Protein AF-A0A4P9XJY3-F1 (afdb_monomer)

Mean predicted aligned error: 12.23 Å

Structure (mmCIF, N/CA/C/O backbone):
data_AF-A0A4P9XJY3-F1
#
_entry.id   AF-A0A4P9XJY3-F1
#
loop_
_atom_site.group_PDB
_atom_site.id
_atom_site.type_symbol
_atom_site.label_atom_id
_atom_site.label_alt_id
_atom_site.label_comp_id
_atom_site.label_asym_id
_atom_site.label_entity_id
_atom_site.label_seq_id
_atom_site.pdbx_PDB_ins_code
_atom_site.Cartn_x
_atom_site.Cartn_y
_atom_site.Cartn_z
_atom_site.occupancy
_atom_site.B_iso_or_equiv
_atom_site.auth_seq_id
_atom_site.auth_comp_id
_atom_site.auth_asym_id
_atom_site.auth_atom_id
_atom_site.pdbx_PDB_model_num
ATOM 1 N N . MET A 1 1 ? 46.704 44.433 1.356 1.00 42.59 1 MET A N 1
ATOM 2 C CA . MET A 1 1 ? 45.509 45.140 0.854 1.00 42.59 1 MET A CA 1
ATOM 3 C C . MET A 1 1 ? 44.335 44.702 1.727 1.00 42.59 1 MET A C 1
ATOM 5 O O . MET A 1 1 ? 43.885 43.575 1.597 1.00 42.59 1 MET A O 1
ATOM 9 N N . LYS A 1 2 ? 43.981 45.500 2.745 1.00 33.16 2 LYS A N 1
ATOM 10 C CA . LYS A 1 2 ? 42.910 45.192 3.710 1.00 33.16 2 LYS A CA 1
ATOM 11 C C . LYS A 1 2 ? 41.577 45.646 3.102 1.00 33.16 2 LYS A C 1
ATOM 13 O O . LYS A 1 2 ? 41.447 46.829 2.807 1.00 33.16 2 LYS A O 1
ATOM 18 N N . LEU A 1 3 ? 40.628 44.732 2.897 1.00 36.12 3 LEU A N 1
ATOM 19 C CA . LEU A 1 3 ? 39.239 45.081 2.584 1.00 36.12 3 LEU A CA 1
ATOM 20 C C . LEU A 1 3 ? 38.528 45.461 3.888 1.00 36.12 3 LEU A C 1
ATOM 22 O O . LEU A 1 3 ? 38.456 44.653 4.811 1.00 36.12 3 LEU A O 1
ATOM 26 N N . ALA A 1 4 ? 38.039 46.697 3.959 1.00 38.75 4 ALA A N 1
ATOM 27 C CA . ALA A 1 4 ? 37.132 47.145 5.004 1.00 38.75 4 ALA A CA 1
ATOM 28 C C . ALA A 1 4 ? 35.740 46.555 4.734 1.00 38.75 4 ALA A C 1
ATOM 30 O O . ALA A 1 4 ? 35.175 46.764 3.660 1.00 38.75 4 ALA A O 1
ATOM 31 N N . ILE A 1 5 ? 35.210 45.799 5.693 1.00 46.91 5 ILE A N 1
ATOM 32 C CA . ILE A 1 5 ? 33.810 45.373 5.708 1.00 46.91 5 ILE A CA 1
ATOM 33 C C . ILE A 1 5 ? 33.028 46.523 6.349 1.00 46.91 5 ILE A C 1
ATOM 35 O O . ILE A 1 5 ? 33.321 46.917 7.474 1.00 46.91 5 ILE A O 1
ATOM 39 N N . ASN A 1 6 ? 32.089 47.102 5.601 1.00 45.94 6 ASN A N 1
ATOM 40 C CA . ASN A 1 6 ? 31.135 48.077 6.122 1.00 45.94 6 ASN A CA 1
ATOM 41 C C . ASN A 1 6 ? 30.119 47.347 7.011 1.00 45.94 6 ASN A C 1
ATOM 43 O O . ASN A 1 6 ? 29.313 46.567 6.504 1.00 45.94 6 ASN A O 1
ATOM 47 N N . ASP A 1 7 ? 30.130 47.638 8.310 1.00 50.12 7 ASP A N 1
ATOM 48 C CA . ASP A 1 7 ? 29.073 47.251 9.244 1.00 50.12 7 ASP A CA 1
ATOM 49 C C . ASP A 1 7 ? 27.834 48.132 9.013 1.00 50.12 7 ASP A C 1
ATOM 51 O O . ASP A 1 7 ? 27.688 49.208 9.595 1.00 50.12 7 ASP A O 1
ATOM 55 N N . ALA A 1 8 ? 26.930 47.691 8.137 1.00 51.62 8 ALA A N 1
ATOM 56 C CA . ALA A 1 8 ? 25.566 48.214 8.095 1.00 51.62 8 ALA A CA 1
ATOM 57 C C . ALA A 1 8 ? 24.681 47.384 9.048 1.00 51.62 8 ALA A C 1
ATOM 59 O O . ALA A 1 8 ? 24.706 46.152 8.967 1.00 51.62 8 ALA A O 1
ATOM 60 N N . PRO A 1 9 ? 23.892 48.008 9.945 1.00 55.25 9 PRO A N 1
ATOM 61 C CA . PRO A 1 9 ? 22.992 47.273 10.828 1.00 55.25 9 PRO A CA 1
ATOM 62 C C . PRO A 1 9 ? 21.898 46.543 10.023 1.00 55.25 9 PRO A C 1
ATOM 64 O O . PRO A 1 9 ? 21.482 47.030 8.967 1.00 55.25 9 PRO A O 1
ATOM 67 N N . PRO A 1 10 ? 21.410 45.383 10.504 1.00 49.97 10 PRO A N 1
ATOM 68 C CA . PRO A 1 10 ? 20.377 44.616 9.816 1.00 49.97 10 PRO A CA 1
ATOM 69 C C . PRO A 1 10 ? 19.071 45.422 9.686 1.00 49.97 10 PRO A C 1
ATOM 71 O O . PRO A 1 10 ? 18.752 46.221 10.572 1.00 49.97 10 PRO A O 1
ATOM 74 N N . PRO A 1 11 ? 18.289 45.215 8.607 1.00 53.47 11 PRO A N 1
ATOM 75 C CA . PRO A 1 11 ? 17.013 45.895 8.430 1.00 53.47 11 PRO A CA 1
ATOM 76 C C . PRO A 1 11 ? 16.055 45.545 9.572 1.00 53.47 11 PRO A C 1
ATOM 78 O O . PRO A 1 11 ? 15.951 44.389 9.990 1.00 53.47 11 PRO A O 1
ATOM 81 N N . THR A 1 12 ? 15.339 46.553 10.068 1.00 59.97 12 THR A N 1
ATOM 82 C CA . THR A 1 12 ? 14.309 46.379 11.092 1.00 59.97 12 THR A CA 1
ATOM 83 C C . THR A 1 12 ? 13.198 45.448 10.584 1.00 59.97 12 THR A C 1
ATOM 85 O O . THR A 1 12 ? 12.808 45.530 9.413 1.00 59.97 12 THR A O 1
ATOM 88 N N . PRO A 1 13 ? 12.675 44.539 11.428 1.00 52.19 13 PRO A N 1
ATOM 89 C CA . PRO A 1 13 ? 11.583 43.658 11.034 1.00 52.19 13 PRO A CA 1
ATOM 90 C C . PRO A 1 13 ? 10.357 44.490 10.642 1.00 52.19 13 PRO A C 1
ATOM 92 O O . PRO A 1 13 ? 9.961 45.408 11.362 1.00 52.19 13 PRO A O 1
ATOM 95 N N . LYS A 1 14 ? 9.753 44.170 9.490 1.00 52.91 14 LYS A N 1
ATOM 96 C CA . LYS A 1 14 ? 8.471 44.762 9.085 1.00 52.91 14 LYS A CA 1
ATOM 97 C C . LYS A 1 14 ? 7.421 44.469 10.168 1.00 52.91 14 LYS A C 1
ATOM 99 O O . LYS A 1 14 ? 7.398 43.341 10.668 1.00 52.91 14 LYS A O 1
ATOM 104 N N . PRO A 1 15 ? 6.555 45.436 10.521 1.00 50.81 15 PRO A N 1
ATOM 105 C CA . PRO A 1 15 ? 5.474 45.187 11.466 1.00 50.81 15 PRO A CA 1
ATOM 106 C C . PRO A 1 15 ? 4.597 44.041 10.951 1.00 50.81 15 PRO A C 1
ATOM 108 O O . PRO A 1 15 ? 4.320 43.947 9.752 1.00 50.81 15 PRO A O 1
ATOM 111 N N . ALA A 1 16 ? 4.202 43.148 11.860 1.00 58.50 16 ALA A N 1
ATOM 112 C CA . ALA A 1 16 ? 3.246 42.093 11.558 1.00 58.50 16 ALA A CA 1
ATOM 113 C C . ALA A 1 16 ? 1.950 42.720 11.003 1.00 58.50 16 ALA A C 1
ATOM 115 O O . ALA A 1 16 ? 1.574 43.803 11.456 1.00 58.50 16 ALA A O 1
ATOM 116 N N . PRO A 1 17 ? 1.275 42.085 10.026 1.00 56.69 17 PRO A N 1
ATOM 117 C CA . PRO A 1 17 ? 0.021 42.607 9.492 1.00 56.69 17 PRO A CA 1
ATOM 118 C C . PRO A 1 17 ? -0.993 42.807 10.625 1.00 56.69 17 PRO A C 1
ATOM 120 O O . PRO A 1 17 ? -1.114 41.949 11.502 1.00 56.69 17 PRO A O 1
ATOM 123 N N . ASP A 1 18 ? -1.692 43.946 10.599 1.00 58.28 18 ASP A N 1
ATOM 124 C CA . ASP A 1 18 ? -2.600 44.389 11.657 1.00 58.28 18 ASP A CA 1
ATOM 125 C C . ASP A 1 18 ? -3.558 43.271 12.090 1.00 58.28 18 ASP A C 1
ATOM 127 O O . ASP A 1 18 ? -4.393 42.778 11.323 1.00 58.28 18 ASP A O 1
ATOM 131 N N . SER A 1 19 ? -3.460 42.894 13.366 1.00 56.88 19 SER A N 1
ATOM 132 C CA . SER A 1 19 ? -4.343 41.917 14.019 1.00 56.88 19 SER A CA 1
ATOM 133 C C . SER A 1 19 ? -5.828 42.301 13.928 1.00 56.88 19 SER A C 1
ATOM 135 O O . SER A 1 19 ? -6.697 41.432 14.012 1.00 56.88 19 SER A O 1
ATOM 137 N N . ALA A 1 20 ? -6.115 43.582 13.672 1.00 57.59 20 ALA A N 1
ATOM 138 C CA . ALA A 1 20 ? -7.449 44.134 13.477 1.00 57.59 20 ALA A CA 1
ATOM 139 C C . ALA A 1 20 ? -8.195 43.559 12.256 1.00 57.59 20 ALA A C 1
ATOM 141 O O . ALA A 1 20 ? -9.423 43.554 12.253 1.00 57.59 20 ALA A O 1
ATOM 142 N N . PHE A 1 21 ? -7.489 43.039 11.242 1.00 54.69 21 PHE A N 1
ATOM 143 C CA . PHE A 1 21 ? -8.121 42.472 10.040 1.00 54.69 21 PHE A CA 1
ATOM 144 C C . PHE A 1 21 ? -8.441 40.973 10.173 1.00 54.69 21 PHE A C 1
ATOM 146 O O . PHE A 1 21 ? -9.429 40.485 9.626 1.00 54.69 21 PHE A O 1
ATOM 153 N N . TRP A 1 22 ? -7.624 40.232 10.927 1.00 44.19 22 TRP A N 1
ATOM 154 C CA . TRP A 1 22 ? -7.733 38.774 11.054 1.00 44.19 22 TRP A CA 1
ATOM 155 C C . TRP A 1 22 ? -8.734 38.334 12.121 1.00 44.19 22 TRP A C 1
ATOM 157 O O . TRP A 1 22 ? -9.447 37.348 11.929 1.00 44.19 22 TRP A O 1
ATOM 167 N N . LEU A 1 23 ? -8.825 39.079 13.226 1.00 53.69 23 LEU A N 1
ATOM 168 C CA . LEU A 1 23 ? -9.744 38.780 14.324 1.00 53.69 23 LEU A CA 1
ATOM 169 C C . LEU A 1 23 ? -11.222 38.706 13.885 1.00 53.69 23 LEU A C 1
ATOM 171 O O . LEU A 1 23 ? -11.869 37.705 14.199 1.00 53.69 23 LEU A O 1
ATOM 175 N N . PRO A 1 24 ? -11.772 39.677 13.123 1.00 62.69 24 PRO A N 1
ATOM 176 C CA . PRO A 1 24 ? -13.160 39.594 12.675 1.00 62.69 24 PRO A CA 1
ATOM 177 C C . PRO A 1 24 ? -13.398 38.423 11.711 1.00 62.69 24 PRO A C 1
ATOM 179 O O . PRO A 1 24 ? -14.442 37.785 11.792 1.00 62.69 24 PRO A O 1
ATOM 182 N N . MET A 1 25 ? -12.432 38.064 10.857 1.00 53.78 25 MET A N 1
ATOM 183 C CA . MET A 1 25 ? -12.583 36.935 9.928 1.00 53.78 25 MET A CA 1
ATOM 184 C C . MET A 1 25 ? -12.614 35.582 10.657 1.00 53.78 25 MET A C 1
ATOM 186 O O . MET A 1 25 ? -13.452 34.733 10.354 1.00 53.78 25 MET A O 1
ATOM 190 N N . VAL A 1 26 ? -11.749 35.391 11.660 1.00 57.84 26 VAL A N 1
ATOM 191 C CA . VAL A 1 26 ? -11.745 34.185 12.509 1.00 57.84 26 VAL A CA 1
ATOM 192 C C . VAL A 1 26 ? -13.031 34.084 13.328 1.00 57.84 26 VAL A C 1
ATOM 194 O O . VAL A 1 26 ? -13.595 32.996 13.444 1.00 57.84 26 VAL A O 1
ATOM 197 N N . LEU A 1 27 ? -13.533 35.204 13.856 1.00 62.75 27 LEU A N 1
ATOM 198 C CA . LEU A 1 27 ? -14.790 35.243 14.606 1.00 62.75 27 LEU A CA 1
ATOM 199 C C . LEU A 1 27 ? -16.001 34.939 13.717 1.00 62.75 27 LEU A C 1
ATOM 201 O O . LEU A 1 27 ? -16.871 34.184 14.136 1.00 62.75 27 LEU A O 1
ATOM 205 N N . VAL A 1 28 ? -16.038 35.449 12.481 1.00 65.88 28 VAL A N 1
ATOM 206 C CA . VAL A 1 28 ? -17.104 35.143 11.511 1.00 65.88 28 VAL A CA 1
ATOM 207 C C . VAL A 1 28 ? -17.076 33.669 11.106 1.00 65.88 28 VAL A C 1
ATOM 209 O O . VAL A 1 28 ? -18.118 33.020 11.126 1.00 65.88 28 VAL A O 1
ATOM 212 N N . LEU A 1 29 ? -15.903 33.104 10.803 1.00 57.28 29 LEU A N 1
ATOM 213 C CA . LEU A 1 29 ? -15.773 31.675 10.483 1.00 57.28 29 LEU A CA 1
ATOM 214 C C . LEU A 1 29 ? -16.152 30.786 11.677 1.00 57.28 29 LEU A C 1
ATOM 216 O O . LEU A 1 29 ? -16.814 29.766 11.498 1.00 57.28 29 LEU A O 1
ATOM 220 N N . SER A 1 30 ? -15.800 31.201 12.897 1.00 66.56 30 SER A N 1
ATOM 221 C CA . SER A 1 30 ? -16.187 30.508 14.132 1.00 66.56 30 SER A CA 1
ATOM 222 C C . SER A 1 30 ? -17.691 30.603 14.400 1.00 66.56 30 SER A C 1
ATOM 224 O O . SER A 1 30 ? -18.301 29.611 14.787 1.00 66.56 30 SER A O 1
ATOM 226 N N . ALA A 1 31 ? -18.310 31.762 14.157 1.00 68.56 31 ALA A N 1
ATOM 227 C CA . ALA A 1 31 ? -19.749 31.968 14.311 1.00 68.56 31 ALA A CA 1
ATOM 228 C C . ALA A 1 31 ? -20.555 31.191 13.261 1.00 68.56 31 ALA A C 1
ATOM 230 O O . ALA A 1 31 ? -21.559 30.575 13.605 1.00 68.56 31 ALA A O 1
ATOM 231 N N . LEU A 1 32 ? -20.092 31.150 12.007 1.00 71.31 32 LEU A N 1
ATOM 232 C CA . LEU A 1 32 ? -20.670 30.307 10.957 1.00 71.31 32 LEU A CA 1
ATOM 233 C C . LEU A 1 32 ? -20.522 28.820 11.294 1.00 71.31 32 LEU A C 1
ATOM 235 O O . LEU A 1 32 ? -21.472 28.060 11.122 1.00 71.31 32 LEU A O 1
ATOM 239 N N . GLY A 1 33 ? -19.368 28.412 11.830 1.00 69.62 33 GLY A N 1
ATOM 240 C CA . GLY A 1 33 ? -19.147 27.056 12.330 1.00 69.62 33 GLY A CA 1
ATOM 241 C C . GLY A 1 33 ? -20.087 26.699 13.484 1.00 69.62 33 GLY A C 1
ATOM 242 O O . GLY A 1 33 ? -20.710 25.640 13.461 1.00 69.62 33 GLY A O 1
ATOM 243 N N . PHE A 1 34 ? -20.257 27.600 14.456 1.00 70.19 34 PHE A N 1
ATOM 244 C CA . PHE A 1 34 ? -21.158 27.404 15.591 1.00 70.19 34 PHE A CA 1
ATOM 245 C C . PHE A 1 34 ? -22.627 27.372 15.158 1.00 70.19 34 PHE A C 1
ATOM 247 O O . PHE A 1 34 ? -23.358 26.481 15.572 1.00 70.19 34 PHE A O 1
ATOM 254 N N . ALA A 1 35 ? -23.057 28.280 14.279 1.00 74.94 35 ALA A N 1
ATOM 255 C CA . ALA A 1 35 ? -24.412 28.285 13.732 1.00 74.94 35 ALA A CA 1
ATOM 256 C C . ALA A 1 35 ? -24.703 27.010 12.927 1.00 74.94 35 ALA A C 1
ATOM 258 O O . ALA A 1 35 ? -25.757 26.408 13.105 1.00 74.94 35 ALA A O 1
ATOM 259 N N . SER A 1 36 ? -23.749 26.550 12.111 1.00 71.69 36 SER A N 1
ATOM 260 C CA . SER A 1 36 ? -23.862 25.285 11.370 1.00 71.69 36 SER A CA 1
ATOM 261 C C . SER A 1 36 ? -23.948 24.083 12.313 1.00 71.69 36 SER A C 1
ATOM 263 O O . SER A 1 36 ? -24.740 23.175 12.082 1.00 71.69 36 SER A O 1
ATOM 265 N N . TYR A 1 37 ? -23.178 24.095 13.406 1.00 67.38 37 TYR A N 1
ATOM 266 C CA . TYR A 1 37 ? -23.215 23.059 14.437 1.00 67.38 37 TYR A CA 1
ATOM 267 C C . TYR A 1 37 ? -24.548 23.034 15.195 1.00 67.38 37 TYR A C 1
ATOM 269 O O . TYR A 1 37 ? -25.104 21.963 15.410 1.00 67.38 37 TYR A O 1
ATOM 277 N N . GLN A 1 38 ? -25.095 24.198 15.558 1.00 79.00 38 GLN A N 1
ATOM 278 C CA . GLN A 1 38 ? -26.416 24.298 16.187 1.00 79.00 38 GLN A CA 1
ATOM 279 C C . GLN A 1 38 ? -27.525 23.835 15.236 1.00 79.00 38 GLN A C 1
ATOM 281 O O . GLN A 1 38 ? -28.427 23.117 15.657 1.00 79.00 38 GLN A O 1
ATOM 286 N N . LEU A 1 39 ? -27.433 24.183 13.946 1.00 74.50 39 LEU A N 1
ATOM 287 C CA . LEU A 1 39 ? -28.367 23.697 12.931 1.00 74.50 39 LEU A CA 1
ATOM 288 C C . LEU A 1 39 ? -28.299 22.172 12.807 1.00 74.50 39 LEU A C 1
ATOM 290 O O . LEU A 1 39 ? -29.336 21.526 12.780 1.00 74.50 39 LEU A O 1
ATOM 294 N N . PHE A 1 40 ? -27.090 21.603 12.780 1.00 71.19 40 PHE A N 1
ATOM 295 C CA . PHE A 1 40 ? -26.859 20.159 12.733 1.00 71.19 40 PHE A CA 1
ATOM 296 C C . PHE A 1 40 ? -27.417 19.434 13.963 1.00 71.19 40 PHE A C 1
ATOM 298 O O . PHE A 1 40 ? -28.088 18.421 13.815 1.00 71.19 40 PHE A O 1
ATOM 305 N N . GLN A 1 41 ? -27.214 19.987 15.162 1.00 71.31 41 GLN A N 1
ATOM 306 C CA . GLN A 1 41 ? -27.783 19.459 16.409 1.00 71.31 41 GLN A CA 1
ATOM 307 C C . GLN A 1 41 ? -29.319 19.542 16.452 1.00 71.31 41 GLN A C 1
ATOM 309 O O . GLN A 1 41 ? -29.957 18.754 17.144 1.00 71.31 41 GLN A O 1
ATOM 314 N N . ALA A 1 42 ? -29.917 20.493 15.729 1.00 81.06 42 ALA A N 1
ATOM 315 C CA . ALA A 1 42 ? -31.364 20.674 15.647 1.00 81.06 42 ALA A CA 1
ATOM 316 C C . ALA A 1 42 ? -32.029 19.846 14.532 1.00 81.06 42 ALA A C 1
ATOM 318 O O . ALA A 1 42 ? -33.260 19.812 14.461 1.00 81.06 42 ALA A O 1
ATOM 319 N N . MET A 1 43 ? -31.256 19.189 13.658 1.00 70.81 43 MET A N 1
ATOM 320 C CA . MET A 1 43 ? -31.827 18.286 12.662 1.00 70.81 43 MET A CA 1
ATOM 321 C C . MET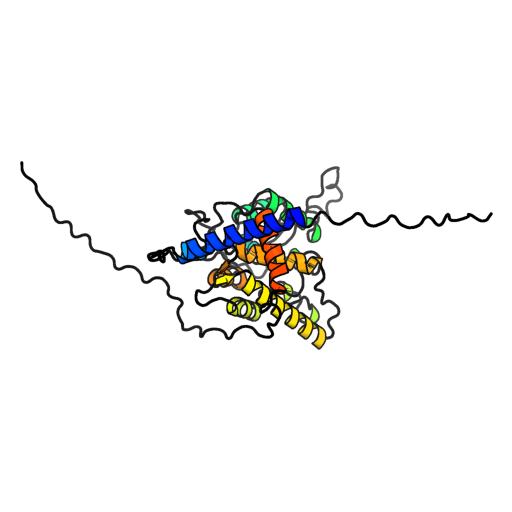 A 1 43 ? -32.316 17.011 13.361 1.00 70.81 43 MET A C 1
ATOM 323 O O . MET A 1 43 ? -31.568 16.427 14.149 1.00 70.81 43 MET A O 1
ATOM 327 N N . PRO A 1 44 ? -33.553 16.550 13.093 1.00 67.81 44 PRO A N 1
ATOM 328 C CA . PRO A 1 44 ? -33.977 15.242 13.568 1.00 67.81 44 PRO A CA 1
ATOM 329 C C . PRO A 1 44 ? -33.011 14.181 13.018 1.00 67.81 44 PRO A C 1
ATOM 331 O O . PRO A 1 44 ? -32.551 14.326 11.880 1.00 67.81 44 PRO A O 1
ATOM 334 N N . PRO A 1 45 ? -32.693 13.123 13.789 1.00 60.56 45 PRO A N 1
ATOM 335 C CA . PRO A 1 45 ? -31.894 12.026 13.267 1.00 60.56 45 PRO A CA 1
ATOM 336 C C . PRO A 1 45 ? -32.583 11.509 12.007 1.00 60.56 45 PRO A C 1
ATOM 338 O O . PRO A 1 45 ? -33.759 11.134 12.043 1.00 60.56 45 PRO A O 1
ATOM 341 N N . VAL A 1 46 ? -31.873 11.552 10.880 1.00 60.38 46 VAL A N 1
ATOM 342 C CA . VAL A 1 46 ? -32.366 10.945 9.650 1.00 60.38 46 VAL A CA 1
ATOM 343 C C . VAL A 1 46 ? -32.508 9.465 9.966 1.00 60.38 46 VAL A C 1
ATOM 345 O O . VAL A 1 46 ? -31.533 8.800 10.312 1.00 60.38 46 VAL A O 1
ATOM 348 N N . ASN A 1 47 ? -33.743 8.970 9.927 1.00 49.91 47 ASN A N 1
ATOM 349 C CA . ASN A 1 47 ? -34.013 7.548 10.025 1.00 49.91 47 ASN A CA 1
ATOM 350 C C . ASN A 1 47 ? -33.585 6.938 8.688 1.00 49.91 47 ASN A C 1
ATOM 352 O O . ASN A 1 47 ? -34.398 6.748 7.783 1.00 49.91 47 ASN A O 1
ATOM 356 N N . GLU A 1 48 ? -32.276 6.772 8.518 1.00 55.59 48 GLU A N 1
ATOM 357 C CA . GLU A 1 48 ? -31.721 6.050 7.390 1.00 55.59 48 GLU A CA 1
ATOM 358 C C . GLU A 1 48 ? -32.198 4.611 7.568 1.00 55.59 48 GLU A C 1
ATOM 360 O O . GLU A 1 48 ? -31.777 3.905 8.486 1.00 55.59 48 GLU A O 1
ATOM 365 N N . GLY A 1 49 ? -33.158 4.197 6.735 1.00 58.78 49 GLY A N 1
ATOM 366 C CA . GLY A 1 49 ? -33.505 2.787 6.595 1.00 58.78 49 GLY A CA 1
ATOM 367 C C . GLY A 1 49 ? -32.249 1.952 6.305 1.00 58.78 49 GLY A C 1
ATOM 368 O O . GLY A 1 49 ? -31.168 2.510 6.125 1.00 58.78 49 GLY A O 1
ATOM 369 N N . PRO A 1 50 ? -32.350 0.617 6.245 1.00 55.94 50 PRO A N 1
ATOM 370 C CA . PRO A 1 50 ? -31.185 -0.242 6.049 1.00 55.94 50 PRO A CA 1
ATOM 371 C C . PRO A 1 50 ? -30.344 0.233 4.853 1.00 55.94 50 PRO A C 1
ATOM 373 O O . PRO A 1 50 ? -30.766 0.145 3.700 1.00 55.94 50 PRO A O 1
ATOM 376 N N . VAL A 1 51 ? -29.168 0.793 5.146 1.00 64.19 51 VAL A N 1
ATOM 377 C CA . VAL A 1 51 ? -28.219 1.254 4.135 1.00 64.19 51 VAL A CA 1
ATOM 378 C C . VAL A 1 51 ? -27.606 0.001 3.523 1.00 64.19 51 VAL A C 1
ATOM 380 O O . VAL A 1 51 ? -27.094 -0.842 4.260 1.00 64.19 51 VAL A O 1
ATOM 383 N N . ASP A 1 52 ? -27.670 -0.130 2.193 1.00 77.56 52 ASP A N 1
ATOM 384 C CA . ASP A 1 52 ? -26.961 -1.178 1.442 1.00 77.56 52 ASP A CA 1
ATOM 385 C C . ASP A 1 52 ? -25.540 -1.311 2.031 1.00 77.56 52 ASP A C 1
ATOM 387 O O . ASP A 1 52 ? -24.804 -0.317 2.030 1.00 77.56 52 ASP A O 1
ATOM 391 N N . PRO A 1 53 ? -25.138 -2.485 2.561 1.00 76.62 53 PRO A N 1
ATOM 392 C CA . PRO A 1 53 ? -23.842 -2.660 3.214 1.00 76.62 53 PRO A CA 1
ATOM 393 C C . PRO A 1 53 ? -22.659 -2.196 2.358 1.00 76.62 53 PRO A C 1
ATOM 395 O O . PRO A 1 53 ? -21.645 -1.729 2.882 1.00 76.62 53 PRO A O 1
ATOM 398 N N . VAL A 1 54 ? -22.790 -2.257 1.033 1.00 80.25 54 VAL A N 1
ATOM 399 C CA . VAL A 1 54 ? -21.764 -1.786 0.109 1.00 80.25 54 VAL A CA 1
ATOM 400 C C . VAL A 1 54 ? -21.753 -0.260 -0.001 1.00 80.25 54 VAL A C 1
ATOM 402 O O . VAL A 1 54 ? -20.680 0.346 -0.043 1.00 80.25 54 VAL A O 1
ATOM 405 N N . VAL A 1 55 ? -22.924 0.386 0.023 1.00 80.88 55 VAL A N 1
ATOM 406 C CA . VAL A 1 55 ? -23.034 1.852 0.145 1.00 80.88 55 VAL A CA 1
ATOM 407 C C . VAL A 1 55 ? -22.513 2.308 1.508 1.00 80.88 55 VAL A C 1
ATOM 409 O O . VAL A 1 55 ? -21.809 3.312 1.585 1.00 80.88 55 VAL A O 1
ATOM 412 N N . ALA A 1 56 ? -22.738 1.543 2.575 1.00 80.56 56 ALA A N 1
ATOM 413 C CA . ALA A 1 56 ? -22.137 1.831 3.872 1.00 80.56 56 ALA A CA 1
ATOM 414 C C . ALA A 1 56 ? -20.597 1.773 3.805 1.00 80.56 56 ALA A C 1
ATOM 416 O O . ALA A 1 56 ? -19.919 2.627 4.376 1.00 80.56 56 ALA A O 1
ATOM 417 N N . ARG A 1 57 ? -20.013 0.826 3.061 1.00 85.81 57 ARG A N 1
ATOM 418 C CA . ARG A 1 57 ? -18.551 0.664 2.963 1.00 85.81 57 ARG A CA 1
ATOM 419 C C . ARG A 1 57 ? -17.864 1.682 2.067 1.00 85.81 57 ARG A C 1
ATOM 421 O O . ARG A 1 57 ? -16.875 2.284 2.485 1.00 85.81 57 ARG A O 1
ATOM 428 N N . TYR A 1 58 ? -18.384 1.888 0.863 1.00 87.19 58 TYR A N 1
ATOM 429 C CA . TYR A 1 58 ? -17.715 2.677 -0.175 1.00 87.19 58 TYR A CA 1
ATOM 430 C C . TYR A 1 58 ? -18.476 3.961 -0.551 1.00 87.19 58 TYR A C 1
ATOM 432 O O . TYR A 1 58 ? -17.978 4.787 -1.317 1.00 87.19 58 TYR A O 1
ATOM 440 N N . GLY A 1 59 ? -19.673 4.176 -0.005 1.00 84.94 59 GLY A N 1
ATOM 441 C CA . GLY A 1 59 ? -20.559 5.255 -0.432 1.00 84.94 59 GLY A CA 1
ATOM 442 C C . GLY A 1 59 ? -21.046 5.071 -1.871 1.00 84.94 59 GLY A C 1
ATOM 443 O O . GLY A 1 59 ? -20.953 3.999 -2.468 1.00 84.94 59 GLY A O 1
ATOM 444 N N . GLU A 1 60 ? -21.541 6.158 -2.457 1.00 85.31 60 GLU A N 1
ATOM 445 C CA . GLU A 1 60 ? -22.042 6.168 -3.838 1.00 85.31 60 GLU A CA 1
ATOM 446 C C . GLU A 1 60 ? -20.931 6.284 -4.895 1.00 85.31 60 GLU A C 1
ATOM 448 O O . GLU A 1 60 ? -21.174 6.090 -6.088 1.00 85.31 60 GLU A O 1
ATOM 453 N N . ASN A 1 61 ? -19.694 6.597 -4.488 1.00 86.06 61 ASN A N 1
ATOM 454 C CA . ASN A 1 61 ? -18.561 6.732 -5.401 1.00 86.06 61 ASN A CA 1
ATOM 455 C C . ASN A 1 61 ? -17.983 5.360 -5.791 1.00 86.06 61 ASN A C 1
ATOM 457 O O . ASN A 1 61 ? -16.847 5.021 -5.450 1.00 86.06 61 ASN A O 1
ATOM 461 N N . ARG A 1 62 ? -18.775 4.578 -6.527 1.00 89.19 62 ARG A N 1
ATOM 462 C CA . ARG A 1 62 ? -18.423 3.251 -7.040 1.00 89.19 62 ARG A CA 1
ATOM 463 C C . ARG A 1 62 ? -18.970 3.050 -8.451 1.00 89.19 62 ARG A C 1
ATOM 465 O O . ARG A 1 62 ? -20.037 3.563 -8.787 1.00 89.19 62 ARG A O 1
ATOM 472 N N . LEU A 1 63 ? -18.260 2.297 -9.282 1.00 89.94 63 LEU A N 1
ATOM 473 C CA . LEU A 1 63 ? -18.800 1.840 -10.562 1.00 89.94 63 LEU A CA 1
ATOM 474 C C . LEU A 1 63 ? -19.848 0.743 -10.324 1.00 89.94 63 LEU A C 1
ATOM 476 O O . LEU A 1 63 ? -19.539 -0.294 -9.749 1.00 89.94 63 LEU A O 1
ATOM 480 N N . SER A 1 64 ? -21.088 0.969 -10.768 1.00 83.50 64 SER A N 1
ATOM 481 C CA . SER A 1 64 ? -22.228 0.080 -10.484 1.00 83.50 64 SER A CA 1
ATOM 482 C C . SER A 1 64 ? -22.168 -1.270 -11.205 1.00 83.50 64 SER A C 1
ATOM 484 O O . SER A 1 64 ? -22.709 -2.243 -10.701 1.00 83.50 64 SER A O 1
ATOM 486 N N . ASN A 1 65 ? -21.498 -1.339 -12.359 1.00 85.00 65 ASN A N 1
ATOM 487 C CA . ASN A 1 65 ? -21.409 -2.542 -13.197 1.00 85.00 65 ASN A CA 1
ATOM 488 C C . ASN A 1 65 ? -19.966 -3.061 -13.280 1.00 85.00 65 ASN A C 1
ATOM 490 O O . ASN A 1 65 ? -19.501 -3.471 -14.344 1.00 85.00 65 ASN A O 1
ATOM 494 N N . TRP A 1 66 ? -19.221 -2.959 -12.180 1.00 90.62 66 TRP A N 1
ATOM 495 C CA . TRP A 1 66 ? -17.866 -3.488 -12.116 1.00 90.62 66 TRP A CA 1
ATOM 496 C C . TRP A 1 66 ? -17.897 -5.017 -12.067 1.00 90.62 66 TRP A C 1
ATOM 498 O O . TRP A 1 66 ? -18.454 -5.601 -11.144 1.00 90.62 66 TRP A O 1
ATOM 508 N N . ASN A 1 67 ? -17.272 -5.651 -13.056 1.00 92.31 67 ASN A N 1
ATOM 509 C CA . ASN A 1 67 ? -17.019 -7.085 -13.065 1.00 92.31 67 ASN A CA 1
ATOM 510 C C . ASN A 1 67 ? -15.513 -7.290 -13.262 1.00 92.31 67 ASN A C 1
ATOM 512 O O . ASN A 1 67 ? -15.036 -7.143 -14.394 1.00 92.31 67 ASN A O 1
ATOM 516 N N . PRO A 1 68 ? -14.739 -7.537 -12.190 1.00 94.31 68 PRO A N 1
ATOM 517 C CA . PRO A 1 68 ? -13.306 -7.702 -12.328 1.00 94.31 68 PRO A CA 1
ATOM 518 C C . PRO A 1 68 ? -12.995 -8.978 -13.114 1.00 94.31 68 PRO A C 1
ATOM 520 O O . PRO A 1 68 ? -13.725 -9.966 -13.038 1.00 94.31 68 PRO A O 1
ATOM 523 N N . MET A 1 69 ? -11.863 -8.991 -13.818 1.00 96.00 69 MET A N 1
ATOM 524 C CA . MET A 1 69 ? -11.272 -10.247 -14.283 1.00 96.00 69 MET A CA 1
ATOM 525 C C . MET A 1 69 ? -11.169 -11.251 -13.114 1.00 96.00 69 MET A C 1
ATOM 527 O O . MET A 1 69 ? -10.921 -10.817 -11.986 1.00 96.00 69 MET A O 1
ATOM 531 N N . PRO A 1 70 ? -11.368 -12.565 -13.328 1.00 96.94 70 PRO A N 1
ATOM 532 C CA . PRO A 1 70 ? -11.336 -13.547 -12.246 1.00 96.94 70 PRO A CA 1
ATOM 533 C C . PRO A 1 70 ? -10.007 -13.550 -11.488 1.00 96.94 70 PRO A C 1
ATOM 535 O O . PRO A 1 70 ? -8.946 -13.344 -12.072 1.00 96.94 70 PRO A O 1
ATOM 538 N N . PHE A 1 71 ? -10.071 -13.817 -10.184 1.00 98.31 71 PHE A N 1
ATOM 539 C CA . PHE A 1 71 ? -8.871 -14.049 -9.388 1.00 98.31 71 PHE A CA 1
ATOM 540 C C . PHE A 1 71 ? -8.217 -15.371 -9.799 1.00 98.31 71 PHE A C 1
ATOM 542 O O . PHE A 1 71 ? -8.872 -16.415 -9.813 1.00 98.31 71 PHE A O 1
ATOM 549 N N . VAL A 1 72 ? -6.913 -15.326 -10.049 1.00 98.38 72 VAL A N 1
ATOM 550 C CA . VAL A 1 72 ? -6.050 -16.497 -10.186 1.00 98.38 72 VAL A CA 1
ATOM 551 C C . VAL A 1 72 ? -4.949 -16.371 -9.137 1.00 98.38 72 VAL A C 1
ATOM 553 O O . VAL A 1 72 ? -4.344 -15.310 -8.983 1.00 98.38 72 VAL A O 1
ATOM 556 N N . ALA A 1 73 ? -4.719 -17.435 -8.367 1.00 97.44 73 ALA A N 1
ATOM 557 C CA . ALA A 1 73 ? -3.635 -17.441 -7.393 1.00 97.44 73 ALA A CA 1
ATOM 558 C C . ALA A 1 73 ? -2.280 -17.403 -8.124 1.00 97.44 73 ALA A C 1
ATOM 560 O O . ALA A 1 73 ? -2.136 -18.096 -9.129 1.00 97.44 73 ALA A O 1
ATOM 561 N N . PRO A 1 74 ? -1.295 -16.630 -7.636 1.00 96.75 74 PRO A N 1
ATOM 562 C CA . PRO A 1 74 ? 0.027 -16.595 -8.246 1.00 96.75 74 PRO A CA 1
ATOM 563 C C . PRO A 1 74 ? 0.717 -17.957 -8.165 1.00 96.75 74 PRO A C 1
ATOM 565 O O . PRO A 1 74 ? 0.701 -18.604 -7.115 1.00 96.75 74 PRO A O 1
ATOM 568 N N . ASP A 1 75 ? 1.414 -18.337 -9.234 1.00 94.19 75 ASP A N 1
ATOM 569 C CA . ASP A 1 75 ? 2.369 -19.443 -9.187 1.00 94.19 75 ASP A CA 1
ATOM 570 C C . ASP A 1 75 ? 3.492 -19.155 -8.180 1.00 94.19 75 ASP A C 1
ATOM 572 O O . ASP A 1 75 ? 3.852 -18.005 -7.922 1.00 94.19 75 ASP A O 1
ATOM 576 N N . THR A 1 76 ? 4.135 -20.200 -7.655 1.00 92.44 76 THR A N 1
ATOM 577 C CA . THR A 1 76 ? 5.235 -20.056 -6.681 1.00 92.44 76 THR A CA 1
ATOM 578 C C . THR A 1 76 ? 6.432 -19.273 -7.220 1.00 92.44 76 THR A C 1
ATOM 580 O O . THR A 1 76 ? 7.216 -18.734 -6.444 1.00 92.44 76 THR A O 1
ATOM 583 N N . SER A 1 77 ? 6.598 -19.233 -8.543 1.00 94.81 77 SER A N 1
ATOM 584 C CA . SER A 1 77 ? 7.632 -18.463 -9.234 1.00 94.81 77 SER A CA 1
ATOM 585 C C . SER A 1 77 ? 7.162 -17.078 -9.677 1.00 94.81 77 SER A C 1
ATOM 587 O O . SER A 1 77 ? 7.938 -16.366 -10.314 1.00 94.81 77 SER A O 1
ATOM 589 N N . ALA A 1 78 ? 5.911 -16.688 -9.433 1.00 97.00 78 ALA A N 1
ATOM 590 C CA . ALA A 1 78 ? 5.412 -15.376 -9.822 1.00 97.00 78 ALA A CA 1
ATOM 591 C C . ALA A 1 78 ? 6.074 -14.278 -8.975 1.00 97.00 78 ALA A C 1
ATOM 593 O O . ALA A 1 78 ? 6.219 -14.402 -7.759 1.00 97.00 78 ALA A O 1
ATOM 594 N N . SER A 1 79 ? 6.479 -13.191 -9.626 1.00 97.62 79 SER A N 1
ATOM 595 C CA . SER A 1 79 ? 7.035 -12.019 -8.958 1.00 97.62 79 SER A CA 1
ATOM 596 C C . SER A 1 79 ? 5.915 -11.234 -8.276 1.00 97.62 79 SER A C 1
ATOM 598 O O . SER A 1 79 ? 4.882 -10.950 -8.890 1.00 97.62 79 SER A O 1
ATOM 600 N N . ARG A 1 80 ? 6.090 -10.882 -7.001 1.00 97.19 80 ARG A N 1
ATOM 601 C CA . ARG A 1 80 ? 5.143 -10.067 -6.225 1.00 97.19 80 ARG A CA 1
ATOM 602 C C . ARG A 1 80 ? 5.900 -9.025 -5.407 1.00 97.19 80 ARG A C 1
ATOM 604 O O . ARG A 1 80 ? 7.076 -9.182 -5.106 1.00 97.19 80 ARG A O 1
ATOM 611 N N . SER A 1 81 ? 5.210 -7.935 -5.099 1.00 97.00 81 SER A N 1
ATOM 612 C CA . SER A 1 81 ? 5.761 -6.712 -4.510 1.00 97.00 81 SER A CA 1
ATOM 613 C C . SER A 1 81 ? 5.339 -6.534 -3.044 1.00 97.00 81 SER A C 1
ATOM 615 O O . SER A 1 81 ? 4.408 -7.200 -2.589 1.00 97.00 81 SER A O 1
ATOM 617 N N . PRO A 1 82 ? 5.917 -5.571 -2.304 1.00 97.69 82 PRO A N 1
ATOM 618 C CA . PRO A 1 82 ? 5.327 -5.100 -1.048 1.00 97.69 82 PRO A CA 1
ATOM 619 C C . PRO A 1 82 ? 3.985 -4.361 -1.240 1.00 97.69 82 PRO A C 1
ATOM 621 O O . PRO A 1 82 ? 3.302 -4.076 -0.257 1.00 97.69 82 PRO A O 1
ATOM 624 N N . CYS A 1 83 ? 3.580 -4.040 -2.479 1.00 98.25 83 CYS A N 1
ATOM 625 C CA . CYS A 1 83 ? 2.362 -3.290 -2.772 1.00 98.25 83 CYS A CA 1
ATOM 626 C C . CYS A 1 83 ? 1.144 -4.222 -2.978 1.00 98.25 83 CYS A C 1
ATOM 628 O O . CYS A 1 83 ? 1.016 -4.849 -4.035 1.00 98.25 83 CYS A O 1
ATOM 630 N N . PRO A 1 84 ? 0.177 -4.243 -2.043 1.00 98.44 84 PRO A N 1
ATOM 631 C CA . PRO A 1 84 ? -0.990 -5.130 -2.114 1.00 98.44 84 PRO A CA 1
ATOM 632 C C . PRO A 1 84 ? -1.878 -4.867 -3.341 1.00 98.44 84 PRO A C 1
ATOM 634 O O . PRO A 1 84 ? -2.417 -5.797 -3.938 1.00 98.44 84 PRO A O 1
ATOM 637 N N . MET A 1 85 ? -2.013 -3.603 -3.763 1.00 98.25 85 MET A N 1
ATOM 638 C CA . MET A 1 85 ? -2.822 -3.237 -4.932 1.00 98.25 85 MET A CA 1
ATOM 639 C C . MET A 1 85 ? -2.210 -3.760 -6.237 1.00 98.25 85 MET A C 1
ATOM 641 O O . MET A 1 85 ? -2.928 -4.309 -7.066 1.00 98.25 85 MET A O 1
ATOM 645 N N . LEU A 1 86 ? -0.893 -3.630 -6.433 1.00 98.56 86 LEU A N 1
ATOM 646 C CA . LEU A 1 86 ? -0.244 -4.123 -7.655 1.00 98.56 86 LEU A CA 1
ATOM 647 C C . LEU A 1 86 ? -0.255 -5.651 -7.723 1.00 98.56 86 LEU A C 1
ATOM 649 O O . LEU A 1 86 ? -0.496 -6.211 -8.791 1.00 98.56 86 LEU A O 1
ATOM 653 N N . ASN A 1 87 ? -0.081 -6.319 -6.582 1.00 98.69 87 ASN A N 1
ATOM 654 C CA . ASN A 1 87 ? -0.213 -7.770 -6.501 1.00 98.69 87 ASN A CA 1
ATOM 655 C C . ASN A 1 87 ? -1.641 -8.220 -6.834 1.00 98.69 87 ASN A C 1
ATOM 657 O O . ASN A 1 87 ? -1.819 -9.140 -7.628 1.00 98.69 87 ASN A O 1
ATOM 661 N N . THR A 1 88 ? -2.650 -7.510 -6.318 1.00 98.75 88 THR A N 1
ATOM 662 C CA . THR A 1 88 ? -4.062 -7.732 -6.663 1.00 98.75 88 THR A CA 1
ATOM 663 C C . THR A 1 88 ? -4.302 -7.564 -8.164 1.00 98.75 88 THR A C 1
ATOM 665 O O . THR A 1 88 ? -4.888 -8.433 -8.803 1.00 98.75 88 THR A O 1
ATOM 668 N N . LEU A 1 89 ? -3.791 -6.489 -8.767 1.00 98.75 89 LEU A N 1
ATOM 669 C CA . LEU A 1 89 ? -3.926 -6.248 -10.205 1.00 98.75 89 LEU A CA 1
ATOM 670 C C . LEU A 1 89 ? -3.274 -7.360 -11.047 1.00 98.75 89 LEU A C 1
ATOM 672 O O . LEU A 1 89 ? -3.855 -7.760 -12.053 1.00 98.75 89 LEU A O 1
ATOM 676 N N . ALA A 1 90 ? -2.126 -7.904 -10.633 1.00 98.75 90 ALA A N 1
ATOM 677 C CA . ALA A 1 90 ? -1.500 -9.052 -11.298 1.00 98.75 90 ALA A CA 1
ATOM 678 C C . ALA A 1 90 ? -2.280 -10.364 -11.091 1.00 98.75 90 ALA A C 1
ATOM 680 O O . ALA A 1 90 ? -2.477 -11.122 -12.042 1.00 98.75 90 ALA A O 1
ATOM 681 N N . ASN A 1 91 ? -2.791 -10.622 -9.883 1.00 98.75 91 ASN A N 1
ATOM 682 C CA . ASN A 1 91 ? -3.620 -11.798 -9.579 1.00 98.75 91 ASN A CA 1
ATOM 683 C C . ASN A 1 91 ? -4.944 -11.806 -10.359 1.00 98.75 91 ASN A C 1
ATOM 685 O O . ASN A 1 91 ? -5.509 -12.864 -10.614 1.00 98.75 91 ASN A O 1
ATOM 689 N N . HIS A 1 92 ? -5.414 -10.632 -10.775 1.00 98.56 92 HIS A N 1
ATOM 690 C CA . HIS A 1 92 ? -6.584 -10.463 -11.629 1.00 98.56 92 HIS A CA 1
ATOM 691 C C . HIS A 1 92 ? -6.223 -10.176 -13.103 1.00 98.56 92 HIS A C 1
ATOM 693 O O . HIS A 1 92 ? -7.090 -9.798 -13.872 1.00 98.56 92 HIS A O 1
ATOM 699 N N . GLY A 1 93 ? -4.965 -10.319 -13.538 1.00 98.06 93 GLY A N 1
ATOM 700 C CA . GLY A 1 93 ? -4.595 -10.213 -14.962 1.00 98.06 93 GLY A CA 1
ATOM 701 C C . GLY A 1 93 ? -4.612 -8.802 -15.575 1.00 98.06 93 GLY A C 1
ATOM 702 O O . GLY A 1 93 ? -4.483 -8.660 -16.789 1.00 98.06 93 GLY A O 1
ATOM 703 N N . TYR A 1 94 ? -4.726 -7.745 -14.765 1.00 98.44 94 TYR A N 1
ATOM 704 C CA . TYR A 1 94 ? -4.563 -6.353 -15.217 1.00 98.44 94 TYR A CA 1
ATOM 705 C C . TYR A 1 94 ? -3.096 -5.963 -15.424 1.00 98.44 94 TYR A C 1
ATOM 707 O O . TYR A 1 94 ? -2.788 -5.015 -16.147 1.00 98.44 94 TYR A O 1
ATOM 715 N N . LEU A 1 95 ? -2.197 -6.696 -14.774 1.00 98.69 95 LEU A N 1
ATOM 716 C CA . LEU A 1 95 ? -0.766 -6.744 -15.048 1.00 98.69 95 LEU A CA 1
ATOM 717 C C . LEU A 1 95 ? -0.410 -8.168 -15.502 1.00 98.69 95 LEU A C 1
ATOM 719 O O . LEU A 1 95 ? -1.193 -9.086 -15.232 1.00 98.69 95 LEU A O 1
ATOM 723 N N . PRO A 1 96 ? 0.756 -8.380 -16.146 1.00 98.50 96 PRO A N 1
ATOM 724 C CA . PRO A 1 96 ? 1.291 -9.718 -16.373 1.00 98.50 96 PRO A CA 1
ATOM 725 C C . PRO A 1 96 ? 1.168 -10.569 -15.107 1.00 98.50 96 PRO A C 1
ATOM 727 O O . PRO A 1 96 ? 1.609 -10.162 -14.030 1.00 98.50 96 PRO A O 1
ATOM 730 N N . HIS A 1 97 ? 0.507 -11.723 -15.219 1.00 98.31 97 HIS A N 1
ATOM 731 C CA . HIS A 1 97 ? 0.166 -12.536 -14.052 1.00 98.31 97 HIS A CA 1
ATOM 732 C C . HIS A 1 97 ? 1.416 -13.073 -13.335 1.00 98.31 97 HIS A C 1
ATOM 734 O O . HIS A 1 97 ? 1.454 -13.165 -12.106 1.00 98.31 97 HIS A O 1
ATOM 740 N N . ASP A 1 98 ? 2.481 -13.333 -14.092 1.00 98.56 98 ASP A N 1
ATOM 741 C CA . ASP A 1 98 ? 3.801 -13.693 -13.574 1.00 98.56 98 ASP A CA 1
ATOM 742 C C . ASP A 1 98 ? 4.522 -12.526 -12.873 1.00 98.56 98 ASP A C 1
ATOM 744 O O . ASP A 1 98 ? 5.542 -12.749 -12.222 1.00 98.56 98 ASP A O 1
ATOM 748 N N . GLY A 1 99 ? 3.986 -11.304 -12.966 1.00 98.44 99 GLY A N 1
ATOM 749 C CA . GLY A 1 99 ? 4.489 -10.093 -12.329 1.00 98.44 99 GLY A CA 1
ATOM 750 C C . GLY A 1 99 ? 5.767 -9.529 -12.948 1.00 98.44 99 GLY A C 1
ATOM 751 O O . GLY A 1 99 ? 6.470 -8.800 -12.253 1.00 98.44 99 GLY A O 1
ATOM 752 N N . ARG A 1 100 ? 6.107 -9.872 -14.198 1.00 98.19 100 ARG A N 1
ATOM 753 C CA . ARG A 1 100 ? 7.404 -9.523 -14.807 1.00 98.19 100 ARG A CA 1
ATOM 754 C C . ARG A 1 100 ? 7.301 -8.588 -16.003 1.00 98.19 100 ARG A C 1
ATOM 756 O O . ARG A 1 100 ? 6.265 -8.498 -16.657 1.00 98.19 100 ARG A O 1
ATOM 763 N N . ASN A 1 101 ? 8.421 -7.931 -16.311 1.00 96.81 101 ASN A N 1
ATOM 764 C CA . ASN A 1 101 ? 8.613 -7.094 -17.502 1.00 96.81 101 ASN A CA 1
ATOM 765 C C . ASN A 1 101 ? 7.536 -6.009 -17.682 1.00 96.81 101 ASN A C 1
ATOM 767 O O . ASN A 1 101 ? 7.142 -5.673 -18.802 1.00 96.81 101 ASN A O 1
ATOM 771 N N . ILE A 1 102 ? 7.074 -5.443 -16.569 1.00 98.19 102 ILE A N 1
ATOM 772 C CA . ILE A 1 102 ? 6.012 -4.444 -16.539 1.00 98.19 102 ILE A CA 1
ATOM 773 C C . ILE A 1 102 ? 6.592 -3.109 -16.987 1.00 98.19 102 ILE A C 1
ATOM 775 O O . ILE A 1 102 ? 7.492 -2.567 -16.345 1.00 98.19 102 ILE A O 1
ATOM 779 N N . ASP A 1 103 ? 6.063 -2.554 -18.074 1.00 96.25 103 ASP A N 1
ATOM 780 C CA . ASP A 1 103 ? 6.416 -1.208 -18.515 1.00 96.25 103 ASP A CA 1
ATOM 781 C C . ASP A 1 103 ? 5.466 -0.134 -17.971 1.00 96.25 103 ASP A C 1
ATOM 783 O O . ASP A 1 103 ? 4.444 -0.382 -17.321 1.00 96.25 103 ASP A O 1
ATOM 787 N N . ARG A 1 104 ? 5.823 1.115 -18.266 1.00 95.94 104 ARG A N 1
ATOM 788 C CA . ARG A 1 104 ? 5.054 2.295 -17.879 1.00 95.94 104 ARG A CA 1
ATOM 789 C C . ARG A 1 104 ? 3.613 2.260 -18.399 1.00 95.94 104 ARG A C 1
ATOM 791 O O . ARG A 1 104 ? 2.716 2.709 -17.690 1.00 95.94 104 ARG A O 1
ATOM 798 N N . THR A 1 105 ? 3.383 1.771 -19.615 1.00 96.12 105 THR A N 1
ATOM 799 C CA . THR A 1 105 ? 2.056 1.749 -20.246 1.00 96.12 105 THR A CA 1
ATOM 800 C C . THR A 1 105 ? 1.155 0.724 -19.566 1.00 96.12 105 THR A C 1
ATOM 802 O O . THR A 1 105 ? 0.028 1.059 -19.195 1.00 96.12 105 THR A O 1
ATOM 805 N N . MET A 1 106 ? 1.672 -0.484 -19.325 1.00 98.00 106 MET A N 1
ATOM 806 C CA . MET A 1 106 ? 0.984 -1.531 -18.567 1.00 98.00 106 MET A CA 1
ATOM 807 C C . MET A 1 106 ? 0.611 -1.034 -17.170 1.00 98.00 106 MET A C 1
ATOM 809 O O . MET A 1 106 ? -0.553 -1.112 -16.776 1.00 98.00 106 MET A O 1
ATOM 813 N N . LEU A 1 107 ? 1.566 -0.431 -16.452 1.00 98.06 107 LEU A N 1
ATOM 814 C CA . LEU A 1 107 ? 1.321 0.090 -15.109 1.00 98.06 107 LEU A CA 1
ATOM 815 C C . LEU A 1 107 ? 0.278 1.217 -15.101 1.00 98.06 107 LEU A C 1
ATOM 817 O O . LEU A 1 107 ? -0.609 1.231 -14.250 1.00 98.06 107 LEU A O 1
ATOM 821 N N . MET A 1 108 ? 0.340 2.153 -16.054 1.00 97.62 108 MET A N 1
ATOM 822 C CA . MET A 1 108 ? -0.655 3.226 -16.157 1.00 97.62 108 MET A CA 1
ATOM 823 C C . MET A 1 108 ? -2.061 2.703 -16.450 1.00 97.62 108 MET A C 1
ATOM 825 O O . MET A 1 108 ? -3.024 3.240 -15.898 1.00 97.62 108 MET A O 1
ATOM 829 N N . SER A 1 109 ? -2.174 1.683 -17.306 1.00 97.50 109 SER A N 1
ATOM 830 C CA . SER A 1 109 ? -3.443 1.023 -17.611 1.00 97.50 109 SER A CA 1
ATOM 831 C C . SER A 1 109 ? -4.018 0.356 -16.360 1.00 97.50 109 SER A C 1
ATOM 833 O O . SER A 1 109 ? -5.139 0.670 -15.962 1.00 97.50 109 SER A O 1
ATOM 835 N N . ALA A 1 110 ? -3.221 -0.470 -15.673 1.00 98.06 110 ALA A N 1
ATOM 836 C CA . ALA A 1 110 ? -3.642 -1.198 -14.477 1.00 98.06 110 ALA A CA 1
ATOM 837 C C . ALA A 1 110 ? -4.046 -0.265 -13.321 1.00 98.06 110 ALA A C 1
ATOM 839 O O . ALA A 1 110 ? -5.100 -0.441 -12.714 1.00 98.06 110 ALA A O 1
ATOM 840 N N . LEU A 1 111 ? -3.268 0.790 -13.054 1.00 97.62 111 LEU A N 1
ATOM 841 C CA . LEU A 1 111 ? -3.629 1.805 -12.055 1.00 97.62 111 LEU A CA 1
ATOM 842 C C . LEU A 1 111 ? -4.897 2.586 -12.444 1.00 97.62 111 LEU A C 1
ATOM 844 O O . LEU A 1 111 ? -5.658 3.013 -11.577 1.00 97.62 111 LEU A O 1
ATOM 848 N N . GLY A 1 112 ? -5.154 2.751 -13.744 1.00 96.69 112 GLY A N 1
ATOM 849 C CA . GLY A 1 112 ? -6.404 3.313 -14.254 1.00 96.69 112 GLY A CA 1
ATOM 850 C C . GLY A 1 112 ? -7.612 2.442 -13.912 1.00 96.69 112 GLY A C 1
ATOM 851 O O . GLY A 1 112 ? -8.646 2.981 -13.525 1.00 96.69 112 GLY A O 1
ATOM 852 N N . GLN A 1 113 ? -7.462 1.114 -13.957 1.00 95.81 113 GLN A N 1
ATOM 853 C CA . GLN A 1 113 ? -8.506 0.165 -13.541 1.00 95.81 113 GLN A CA 1
ATOM 854 C C . GLN A 1 113 ? -8.802 0.248 -12.039 1.00 95.81 113 GLN A C 1
ATOM 856 O O . GLN A 1 113 ? -9.943 0.077 -11.629 1.00 95.81 113 GLN A O 1
ATOM 861 N N . ALA A 1 114 ? -7.811 0.606 -11.215 1.00 95.38 114 ALA A N 1
ATOM 862 C CA . ALA A 1 114 ? -8.019 0.910 -9.795 1.00 95.38 114 ALA A CA 1
ATOM 863 C C . ALA A 1 114 ? -8.705 2.279 -9.548 1.00 95.38 114 ALA A C 1
ATOM 865 O O . ALA A 1 114 ? -8.929 2.670 -8.402 1.00 95.38 114 ALA A O 1
ATOM 866 N N . GLY A 1 115 ? -9.042 3.009 -10.618 1.00 95.38 115 GLY A N 1
ATOM 867 C CA . GLY A 1 115 ? -9.747 4.290 -10.615 1.00 95.38 115 GLY A CA 1
ATOM 868 C C . GLY A 1 115 ? -8.908 5.485 -10.179 1.00 95.38 115 GLY A C 1
ATOM 869 O O . GLY A 1 115 ? -9.411 6.432 -9.574 1.00 95.38 115 GLY A O 1
ATOM 870 N N . LEU A 1 116 ? -7.620 5.466 -10.506 1.00 97.00 116 LEU A N 1
ATOM 871 C CA . LEU A 1 116 ? -6.748 6.623 -10.370 1.00 97.00 116 LEU A CA 1
ATOM 872 C C . LEU A 1 116 ? -6.775 7.490 -11.638 1.00 97.00 116 LEU A C 1
ATOM 874 O O . LEU A 1 116 ? -6.852 6.993 -12.763 1.00 97.00 116 LEU A O 1
ATOM 878 N N . THR A 1 117 ? -6.670 8.809 -11.467 1.00 96.88 117 THR A N 1
ATOM 879 C CA . THR A 1 117 ? -6.573 9.746 -12.602 1.00 96.88 117 THR A CA 1
ATOM 880 C C . THR A 1 117 ? -5.321 9.508 -13.451 1.00 96.88 117 THR A C 1
ATOM 882 O O . THR A 1 117 ? -4.258 9.148 -12.944 1.00 96.88 117 THR A O 1
ATOM 885 N N . HIS A 1 118 ? -5.402 9.834 -14.745 1.00 96.44 118 HIS A N 1
ATOM 886 C CA . HIS A 1 118 ? -4.267 9.724 -15.668 1.00 96.44 118 HIS A CA 1
ATOM 887 C C . HIS A 1 118 ? -3.016 10.478 -15.181 1.00 96.44 118 HIS A C 1
ATOM 889 O O . HIS A 1 118 ? -1.897 9.973 -15.287 1.00 96.44 118 HIS A O 1
ATOM 895 N N . PHE A 1 119 ? -3.195 11.677 -14.613 1.00 95.00 119 PHE A N 1
ATOM 896 C CA . PHE A 1 119 ? -2.083 12.473 -14.090 1.00 95.00 119 PHE A CA 1
ATOM 897 C C . PHE A 1 119 ? -1.376 11.779 -12.919 1.0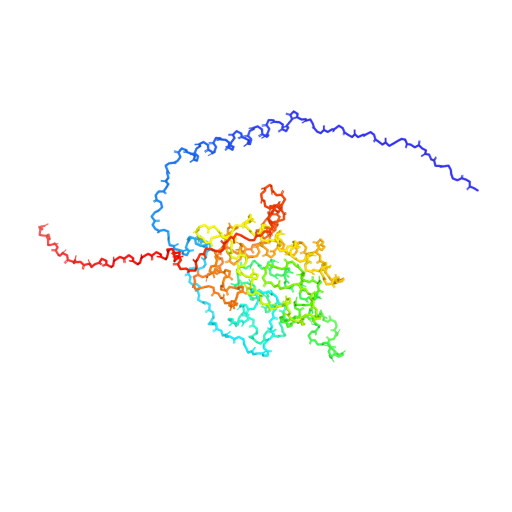0 95.00 119 PHE A C 1
ATOM 899 O O . PHE A 1 119 ? -0.147 11.704 -12.908 1.00 95.00 119 PHE A O 1
ATOM 906 N N . LEU A 1 120 ? -2.136 11.231 -11.966 1.00 93.69 120 LEU A N 1
ATOM 907 C CA . LEU A 1 120 ? -1.574 10.488 -10.839 1.00 93.69 120 LEU A CA 1
ATOM 908 C C . LEU A 1 120 ? -0.871 9.206 -11.313 1.00 93.69 120 LEU A C 1
ATOM 910 O O . LEU A 1 120 ? 0.272 8.969 -10.927 1.00 93.69 120 LEU A O 1
ATOM 914 N N . ASN A 1 121 ? -1.487 8.449 -12.226 1.00 93.75 121 ASN A N 1
ATOM 915 C CA . ASN A 1 121 ? -0.891 7.238 -12.810 1.00 93.75 121 ASN A CA 1
ATOM 916 C C . ASN A 1 121 ? 0.430 7.532 -13.499 1.00 93.75 121 ASN A C 1
ATOM 918 O O . ASN A 1 121 ? 1.398 6.809 -13.311 1.00 93.75 121 ASN A O 1
ATOM 922 N N . SER A 1 122 ? 0.488 8.622 -14.264 1.00 94.56 122 SER A N 1
ATOM 923 C CA . SER A 1 122 ? 1.710 9.061 -14.934 1.00 94.56 122 SER A CA 1
ATOM 924 C C . SER A 1 122 ? 2.836 9.342 -13.934 1.00 94.56 122 SER A C 1
ATOM 926 O O . SER A 1 122 ? 3.979 8.952 -14.172 1.00 94.56 122 SER A O 1
ATOM 928 N N . LYS A 1 123 ? 2.529 9.975 -12.791 1.00 93.94 123 LYS A N 1
ATOM 929 C CA . LYS A 1 123 ? 3.513 10.229 -11.726 1.00 93.94 123 LYS A CA 1
ATOM 930 C C . LYS A 1 123 ? 3.994 8.937 -11.069 1.00 93.94 123 LYS A C 1
ATOM 932 O O . LYS A 1 123 ? 5.203 8.766 -10.938 1.00 93.94 123 LYS A O 1
ATOM 937 N N . LEU A 1 124 ? 3.078 8.037 -10.713 1.00 93.56 124 LEU A N 1
ATOM 938 C CA . LEU A 1 124 ? 3.414 6.740 -10.118 1.00 93.56 124 LEU A CA 1
ATOM 939 C C . LEU A 1 124 ? 4.223 5.874 -11.089 1.00 93.56 124 LEU A C 1
ATOM 941 O O . LEU A 1 124 ? 5.256 5.332 -10.719 1.00 93.56 124 LEU A O 1
ATOM 945 N N . ALA A 1 125 ? 3.833 5.821 -12.361 1.00 94.00 125 ALA A N 1
ATOM 946 C CA . ALA A 1 125 ? 4.518 5.006 -13.355 1.00 94.00 125 ALA A CA 1
ATOM 947 C C . ALA A 1 125 ? 5.903 5.549 -13.740 1.00 94.00 125 ALA A C 1
ATOM 949 O O . ALA A 1 125 ? 6.783 4.791 -14.136 1.00 94.00 125 ALA A O 1
ATOM 950 N N . ASN A 1 126 ? 6.159 6.847 -13.557 1.00 92.62 126 ASN A N 1
ATOM 951 C CA . ASN A 1 126 ? 7.513 7.386 -13.695 1.00 92.62 126 ASN A CA 1
ATOM 952 C C . ASN A 1 126 ? 8.461 6.909 -12.580 1.00 92.62 126 ASN A C 1
ATOM 954 O O . ASN A 1 126 ? 9.677 6.943 -12.778 1.00 92.62 126 ASN A O 1
ATOM 958 N N . ALA A 1 127 ? 7.934 6.443 -11.441 1.00 90.69 127 ALA A N 1
ATOM 959 C CA . ALA A 1 127 ? 8.738 5.892 -10.354 1.00 90.69 127 ALA A CA 1
ATOM 960 C C . ALA A 1 127 ? 9.383 4.541 -10.710 1.00 90.69 127 ALA A C 1
ATOM 962 O O . ALA A 1 127 ? 10.334 4.156 -10.036 1.00 90.69 127 ALA A O 1
ATOM 963 N N . ILE A 1 128 ? 8.960 3.879 -11.803 1.00 91.81 128 ILE A N 1
ATOM 964 C CA . ILE A 1 128 ? 9.616 2.667 -12.327 1.00 91.81 128 ILE A CA 1
ATOM 965 C C . ILE A 1 128 ? 11.125 2.893 -12.478 1.00 91.81 128 ILE A C 1
ATOM 967 O O . ILE A 1 128 ? 11.903 2.017 -12.138 1.00 91.81 128 ILE A O 1
ATOM 971 N N . LYS A 1 129 ? 11.573 4.088 -12.886 1.00 92.44 129 LYS A N 1
ATOM 972 C CA . LYS A 1 129 ? 13.006 4.402 -13.066 1.00 92.44 129 LYS A CA 1
ATOM 973 C C . LYS A 1 129 ? 13.850 4.280 -11.790 1.00 92.44 129 LYS A C 1
ATOM 975 O O . LYS A 1 129 ? 15.072 4.260 -11.875 1.00 92.44 129 LYS A O 1
ATOM 980 N N . LEU A 1 130 ? 13.219 4.270 -10.615 1.00 93.06 130 LEU A N 1
ATOM 981 C CA . LEU A 1 130 ? 13.907 4.162 -9.327 1.00 93.06 130 LEU A CA 1
ATOM 982 C C . LEU A 1 130 ? 14.289 2.719 -8.976 1.00 93.06 130 LEU A C 1
ATOM 984 O O . LEU A 1 130 ? 15.183 2.518 -8.154 1.00 93.06 130 LEU A O 1
ATOM 988 N N . VAL A 1 131 ? 13.594 1.740 -9.558 1.00 93.06 131 VAL A N 1
ATOM 989 C CA . VAL A 1 131 ? 13.714 0.316 -9.204 1.00 93.06 131 VAL A CA 1
ATOM 990 C C . VAL A 1 131 ? 13.916 -0.593 -10.414 1.00 93.06 131 VAL A C 1
ATOM 992 O O . VAL A 1 131 ? 14.560 -1.625 -10.293 1.00 93.06 131 VAL A O 1
ATOM 995 N N . GLY A 1 132 ? 13.395 -0.197 -11.571 1.00 93.69 132 GLY A N 1
ATOM 996 C CA . GLY A 1 132 ? 13.414 -0.966 -12.801 1.00 93.69 132 GLY A CA 1
ATOM 997 C C . GLY A 1 132 ? 14.725 -0.865 -13.568 1.00 93.69 132 GLY A C 1
ATOM 998 O O . GLY A 1 132 ? 15.630 -0.087 -13.254 1.00 93.69 132 GLY A O 1
ATOM 999 N N . ARG A 1 133 ? 14.778 -1.643 -14.642 1.00 94.00 133 ARG A N 1
ATOM 1000 C CA . ARG A 1 133 ? 15.908 -1.797 -15.557 1.00 94.00 133 ARG A CA 1
ATOM 1001 C C . ARG A 1 133 ? 15.544 -1.296 -16.958 1.00 94.00 133 ARG A C 1
ATOM 1003 O O . ARG A 1 133 ? 14.365 -1.329 -17.318 1.00 94.00 133 ARG A O 1
ATOM 1010 N N . PRO A 1 134 ? 16.518 -0.843 -17.766 1.00 91.62 134 PRO A N 1
ATOM 1011 C CA . PRO A 1 134 ? 16.291 -0.633 -19.191 1.00 91.62 134 PRO A CA 1
ATOM 1012 C C . PRO A 1 134 ? 15.776 -1.923 -19.843 1.00 91.62 134 PRO A C 1
ATOM 1014 O O . PRO A 1 134 ? 16.299 -2.997 -19.552 1.00 91.62 134 PRO A O 1
ATOM 1017 N N . ARG A 1 135 ? 14.759 -1.823 -20.705 1.00 87.88 135 ARG A N 1
ATOM 1018 C CA . ARG A 1 135 ? 14.161 -2.978 -21.400 1.00 87.88 135 ARG A CA 1
ATOM 1019 C C . ARG A 1 135 ? 15.186 -3.744 -22.239 1.00 87.88 135 ARG A C 1
ATOM 1021 O O . ARG A 1 135 ? 15.218 -4.966 -22.180 1.00 87.88 135 ARG A O 1
ATOM 1028 N N . ASP A 1 136 ? 16.057 -3.009 -22.920 1.00 82.69 136 ASP A N 1
ATOM 1029 C CA . ASP A 1 136 ? 17.051 -3.547 -23.850 1.00 82.69 136 ASP A CA 1
ATOM 1030 C C . ASP A 1 136 ? 18.477 -3.349 -23.310 1.00 82.69 136 ASP A C 1
ATOM 1032 O O . ASP A 1 136 ? 19.388 -2.977 -24.043 1.00 82.69 136 ASP A O 1
ATOM 1036 N N . ALA A 1 137 ? 18.672 -3.526 -21.996 1.00 71.25 137 ALA A N 1
ATOM 1037 C CA . ALA A 1 137 ? 19.961 -3.279 -21.336 1.00 71.25 137 ALA A CA 1
ATOM 1038 C C . ALA A 1 137 ? 21.137 -4.060 -21.960 1.00 71.25 137 ALA A C 1
ATOM 1040 O O . ALA A 1 137 ? 22.270 -3.584 -21.904 1.00 71.25 137 ALA A O 1
ATOM 1041 N N . ASP A 1 138 ? 20.852 -5.213 -22.572 1.00 69.31 138 ASP A N 1
ATOM 1042 C CA . ASP A 1 138 ? 21.839 -6.099 -23.196 1.00 69.31 138 ASP A CA 1
ATOM 1043 C C . ASP A 1 138 ? 22.019 -5.854 -24.709 1.00 69.31 138 ASP A C 1
ATOM 1045 O O . ASP A 1 138 ? 22.916 -6.434 -25.325 1.00 69.31 138 ASP A O 1
ATOM 1049 N N . ASP A 1 139 ? 21.205 -4.991 -25.327 1.00 69.06 139 ASP A N 1
ATOM 1050 C CA . ASP A 1 139 ? 21.330 -4.646 -26.744 1.00 69.06 139 ASP A CA 1
ATOM 1051 C C . ASP A 1 139 ? 22.138 -3.353 -26.911 1.00 69.06 139 ASP A C 1
ATOM 1053 O O . ASP A 1 139 ? 21.636 -2.232 -26.787 1.00 69.06 139 ASP A O 1
ATOM 1057 N N . ALA A 1 140 ? 23.422 -3.517 -27.237 1.00 62.25 140 ALA A N 1
ATOM 1058 C CA . ALA A 1 140 ? 24.343 -2.415 -27.501 1.00 62.25 140 ALA A CA 1
ATOM 1059 C C . ALA A 1 140 ? 23.895 -1.493 -28.658 1.00 62.25 140 ALA A C 1
ATOM 1061 O O . ALA A 1 140 ? 24.389 -0.370 -28.752 1.00 62.25 140 ALA A O 1
ATOM 1062 N N . ASN A 1 141 ? 22.960 -1.934 -29.512 1.00 63.12 141 ASN A N 1
ATOM 1063 C CA . ASN A 1 141 ? 22.424 -1.161 -30.636 1.00 63.12 141 ASN A CA 1
ATOM 1064 C C . ASN A 1 141 ? 21.068 -0.495 -30.329 1.00 63.12 141 ASN A C 1
ATOM 1066 O O . ASN A 1 141 ? 20.586 0.308 -31.128 1.00 63.12 141 ASN A O 1
ATOM 1070 N N . ALA A 1 142 ? 20.438 -0.782 -29.183 1.00 61.50 142 ALA A N 1
ATOM 1071 C CA . ALA A 1 142 ? 19.107 -0.262 -28.853 1.00 61.50 142 ALA A CA 1
ATOM 1072 C C . ALA A 1 142 ? 19.095 1.232 -28.465 1.00 61.50 142 ALA A C 1
ATOM 1074 O O . ALA A 1 142 ? 18.030 1.849 -28.401 1.00 61.50 142 ALA A O 1
ATOM 1075 N N . GLN A 1 143 ? 20.265 1.839 -28.231 1.00 58.59 143 GLN A N 1
ATOM 1076 C CA . GLN A 1 143 ? 20.390 3.218 -27.736 1.00 58.59 143 GLN A CA 1
ATOM 1077 C C . GLN A 1 143 ? 20.558 4.297 -28.822 1.00 58.59 143 GLN A C 1
ATOM 1079 O O . GLN A 1 143 ? 20.876 5.441 -28.492 1.00 58.59 143 GLN A O 1
ATOM 1084 N N . ASP A 1 144 ? 20.303 3.989 -30.097 1.00 63.06 144 ASP A N 1
ATOM 1085 C CA . ASP A 1 144 ? 20.340 4.983 -31.181 1.00 63.06 144 ASP A CA 1
ATOM 1086 C C . ASP A 1 144 ? 19.181 6.000 -31.058 1.00 63.06 144 ASP A C 1
ATOM 1088 O O . ASP A 1 144 ? 18.098 5.860 -31.631 1.00 63.06 144 ASP A O 1
ATOM 1092 N N . GLY A 1 145 ? 19.396 7.042 -30.248 1.00 66.38 145 GLY A N 1
ATOM 1093 C CA . GLY A 1 145 ? 18.585 8.265 -30.183 1.00 66.38 145 GLY A CA 1
ATOM 1094 C C . GLY A 1 145 ? 17.178 8.141 -29.583 1.00 66.38 145 GLY A C 1
ATOM 1095 O O . GLY A 1 145 ? 16.476 9.151 -29.487 1.00 66.38 145 GLY A O 1
ATOM 1096 N N . LYS A 1 146 ? 16.740 6.948 -29.165 1.00 69.06 146 LYS A N 1
ATOM 1097 C CA . LYS A 1 146 ? 15.428 6.733 -28.533 1.00 69.06 146 LYS A CA 1
ATOM 1098 C C . LYS A 1 146 ? 15.489 6.927 -27.010 1.00 69.06 146 LYS A C 1
ATOM 1100 O O . LYS A 1 146 ? 16.495 6.587 -26.388 1.00 69.06 146 LYS A O 1
ATOM 1105 N N . PRO A 1 147 ? 14.422 7.447 -26.371 1.00 75.25 147 PRO A N 1
ATOM 1106 C CA . PRO A 1 147 ? 14.329 7.461 -24.914 1.00 75.25 147 PRO A CA 1
ATOM 1107 C C . PRO A 1 147 ? 14.418 6.041 -24.343 1.00 75.25 147 PRO A C 1
ATOM 1109 O O . PRO A 1 147 ? 13.718 5.150 -24.813 1.00 75.25 147 PRO A O 1
ATOM 1112 N N . VAL A 1 148 ? 15.230 5.851 -23.299 1.00 81.38 148 VAL A N 1
ATOM 1113 C CA . VAL A 1 148 ? 15.347 4.561 -22.603 1.00 81.38 148 VAL A CA 1
ATOM 1114 C C . VAL A 1 148 ? 13.998 4.172 -21.992 1.00 81.38 148 VAL A C 1
ATOM 1116 O O . VAL A 1 148 ? 13.479 4.870 -21.110 1.00 81.38 148 VAL A O 1
ATOM 1119 N N . GLU A 1 149 ? 13.445 3.048 -22.445 1.00 88.19 149 GLU A N 1
ATOM 1120 C CA . GLU A 1 149 ? 12.282 2.416 -21.827 1.00 88.19 149 GLU A CA 1
ATOM 1121 C C . GLU A 1 149 ? 12.712 1.596 -20.613 1.00 88.19 149 GLU A C 1
ATOM 1123 O O . GLU A 1 149 ? 13.679 0.838 -20.672 1.00 88.19 149 GLU A O 1
ATOM 1128 N N . TYR A 1 150 ? 11.978 1.741 -19.511 1.00 93.44 150 TYR A N 1
ATOM 1129 C CA . TYR A 1 150 ? 12.212 0.970 -18.297 1.00 93.44 150 TYR A CA 1
ATOM 1130 C C . TYR A 1 150 ? 11.103 -0.056 -18.105 1.00 93.44 150 TYR A C 1
ATOM 1132 O O . TYR A 1 150 ? 9.920 0.266 -18.245 1.00 93.44 150 TYR A O 1
ATOM 1140 N N . VAL A 1 151 ? 11.510 -1.256 -17.711 1.00 95.94 151 VAL A N 1
ATOM 1141 C CA . VAL A 1 151 ? 10.641 -2.319 -17.213 1.00 95.94 151 VAL A CA 1
ATOM 1142 C C . VAL A 1 151 ? 11.045 -2.688 -15.794 1.00 95.94 151 VAL A C 1
ATOM 1144 O O . VAL A 1 151 ? 12.181 -2.459 -15.381 1.00 95.94 151 VAL A O 1
ATOM 1147 N N . PHE A 1 152 ? 10.123 -3.262 -15.040 1.00 97.31 152 PHE A N 1
ATOM 1148 C CA . PHE A 1 152 ? 10.413 -3.830 -13.729 1.00 97.31 152 PHE A CA 1
ATOM 1149 C C . PHE A 1 152 ? 9.597 -5.103 -13.515 1.00 97.31 152 PHE A C 1
ATOM 1151 O O . PHE A 1 152 ? 8.542 -5.291 -14.127 1.00 97.31 152 PHE A O 1
ATOM 1158 N N . ASP A 1 153 ? 10.096 -5.968 -12.647 1.00 97.81 153 ASP A N 1
ATOM 1159 C CA . ASP A 1 153 ? 9.324 -7.061 -12.072 1.00 97.81 153 ASP A CA 1
ATOM 1160 C C . ASP A 1 153 ? 8.747 -6.572 -10.737 1.00 97.81 153 ASP A C 1
ATOM 1162 O O . ASP A 1 153 ? 9.344 -5.725 -10.076 1.00 97.81 153 ASP A O 1
ATOM 1166 N N . LEU A 1 154 ? 7.581 -7.061 -10.314 1.00 98.06 154 LEU A N 1
ATOM 1167 C CA . LEU A 1 154 ? 6.916 -6.569 -9.099 1.00 98.06 154 LEU A CA 1
ATOM 1168 C C . LEU A 1 154 ? 7.822 -6.623 -7.858 1.00 98.06 154 LEU A C 1
ATOM 1170 O O . LEU A 1 154 ? 7.794 -5.711 -7.033 1.00 98.06 154 LEU A O 1
ATOM 1174 N N . GLU A 1 155 ? 8.655 -7.650 -7.750 1.00 96.69 155 GLU A N 1
ATOM 1175 C CA . GLU A 1 155 ? 9.645 -7.820 -6.683 1.00 96.69 155 GLU A CA 1
ATOM 1176 C C . GLU A 1 155 ? 10.715 -6.713 -6.651 1.00 96.69 155 GLU A C 1
ATOM 1178 O O . GLU A 1 155 ? 11.210 -6.394 -5.571 1.00 96.69 155 GLU A O 1
ATOM 1183 N N . ASP A 1 156 ? 11.006 -6.038 -7.774 1.00 96.75 156 ASP A N 1
ATOM 1184 C CA . ASP A 1 156 ? 11.949 -4.907 -7.819 1.00 96.75 156 ASP A CA 1
ATOM 1185 C C . ASP A 1 156 ? 11.487 -3.752 -6.909 1.00 96.75 156 ASP A C 1
ATOM 1187 O O . ASP A 1 156 ? 12.305 -3.005 -6.366 1.00 96.75 156 ASP A O 1
ATOM 1191 N N . LEU A 1 157 ? 10.171 -3.621 -6.676 1.00 96.69 157 LEU A N 1
ATOM 1192 C CA . LEU A 1 157 ? 9.625 -2.657 -5.714 1.00 96.69 157 LEU A CA 1
ATOM 1193 C C . LEU A 1 157 ? 10.039 -2.956 -4.273 1.00 96.69 157 LEU A C 1
ATOM 1195 O O . LEU A 1 157 ? 9.996 -2.049 -3.452 1.00 96.69 157 LEU A O 1
ATOM 1199 N N . GLY A 1 158 ? 10.439 -4.193 -3.975 1.00 95.50 158 GLY A N 1
ATOM 1200 C CA . GLY A 1 158 ? 10.978 -4.625 -2.692 1.00 95.50 158 GLY A CA 1
ATOM 1201 C C . GLY A 1 158 ? 12.441 -4.248 -2.465 1.00 95.50 158 GLY A C 1
ATOM 1202 O O . GLY A 1 158 ? 12.999 -4.581 -1.424 1.00 95.50 158 GLY A O 1
ATOM 1203 N N . LYS A 1 159 ? 13.103 -3.563 -3.405 1.00 95.00 159 LYS A N 1
ATOM 1204 C CA . LYS A 1 159 ? 14.426 -2.992 -3.143 1.00 95.00 159 LYS A CA 1
ATOM 1205 C C . LYS A 1 159 ? 14.314 -1.936 -2.039 1.00 95.00 159 LYS A C 1
ATOM 1207 O O . LYS A 1 159 ? 13.659 -0.911 -2.234 1.00 95.00 159 LYS A O 1
ATOM 1212 N N . HIS A 1 160 ? 15.002 -2.167 -0.923 1.00 94.69 160 HIS A N 1
ATOM 1213 C CA . HIS A 1 160 ? 14.928 -1.299 0.249 1.00 94.69 160 HIS A CA 1
ATOM 1214 C C . HIS A 1 160 ? 15.507 0.099 -0.002 1.00 94.69 160 HIS A C 1
ATOM 1216 O O . HIS A 1 160 ? 16.629 0.237 -0.502 1.00 94.69 160 HIS A O 1
ATOM 1222 N N . GLY A 1 161 ? 14.741 1.144 0.339 1.00 92.06 161 GLY A N 1
ATOM 1223 C CA . GLY A 1 161 ? 15.157 2.551 0.318 1.00 92.06 161 GLY A CA 1
ATOM 1224 C C . GLY A 1 161 ? 14.528 3.428 -0.781 1.00 92.06 161 GLY A C 1
ATOM 1225 O O . GLY A 1 161 ? 14.039 4.520 -0.466 1.00 92.06 161 GLY A O 1
ATOM 1226 N N . PRO A 1 162 ? 14.533 3.040 -2.077 1.00 92.44 162 PRO A N 1
ATOM 1227 C CA . PRO A 1 162 ? 13.925 3.841 -3.138 1.00 92.44 162 PRO A CA 1
ATOM 1228 C C . PRO A 1 162 ? 12.427 4.092 -2.945 1.00 92.44 162 PRO A C 1
ATOM 1230 O O . PRO A 1 162 ? 11.983 5.240 -3.054 1.00 92.44 162 PRO A O 1
ATOM 1233 N N . ILE A 1 163 ? 11.649 3.042 -2.691 1.00 93.19 163 ILE A N 1
ATOM 1234 C CA . ILE A 1 163 ? 10.195 3.115 -2.490 1.00 93.19 163 ILE A CA 1
ATOM 1235 C C . ILE A 1 163 ? 9.846 2.356 -1.220 1.00 93.19 163 ILE A C 1
ATOM 1237 O O . ILE A 1 163 ? 9.314 2.970 -0.300 1.00 93.19 163 ILE A O 1
ATOM 1241 N N . GLU A 1 164 ? 10.191 1.067 -1.168 1.00 96.62 164 GLU A N 1
ATOM 1242 C CA . GLU A 1 164 ? 10.037 0.248 0.031 1.00 96.62 164 GLU A CA 1
ATOM 1243 C C . GLU A 1 164 ? 10.830 0.839 1.199 1.00 96.62 164 GLU A C 1
ATOM 1245 O O . GLU A 1 164 ? 11.916 1.409 1.026 1.00 96.62 164 GLU A O 1
ATOM 1250 N N . HIS A 1 165 ? 10.222 0.756 2.377 1.00 97.56 165 HIS A N 1
ATOM 1251 C CA . HIS A 1 165 ? 10.734 1.319 3.607 1.00 97.56 165 HIS A CA 1
ATOM 1252 C C . HIS A 1 165 ? 10.229 0.540 4.828 1.00 97.56 165 HIS A C 1
ATOM 1254 O O . HIS A 1 165 ? 9.127 -0.025 4.839 1.00 97.56 165 HIS A O 1
ATOM 1260 N N . ASP A 1 166 ? 10.976 0.668 5.922 1.00 98.00 166 ASP A N 1
ATOM 1261 C CA . ASP A 1 166 ? 10.569 0.160 7.229 1.00 98.00 166 ASP A CA 1
ATOM 1262 C C . ASP A 1 166 ? 9.290 0.827 7.736 1.00 98.00 166 ASP A C 1
ATOM 1264 O O . ASP A 1 166 ? 8.795 1.826 7.203 1.00 98.00 166 ASP A O 1
ATOM 1268 N N . VAL A 1 167 ? 8.762 0.303 8.840 1.00 97.62 167 VAL A N 1
ATOM 1269 C CA . VAL A 1 167 ? 7.553 0.794 9.505 1.00 97.62 167 VAL A CA 1
ATOM 1270 C C . VAL A 1 167 ? 6.295 0.528 8.671 1.00 97.62 167 VAL A C 1
ATOM 1272 O O . VAL A 1 167 ? 5.245 1.109 8.938 1.00 97.62 167 VAL A O 1
ATOM 1275 N N . SER A 1 168 ? 6.355 -0.358 7.673 1.00 98.19 168 SER A N 1
ATOM 1276 C CA . SER A 1 168 ? 5.210 -0.790 6.859 1.00 98.19 168 SER A CA 1
ATOM 1277 C C . SER A 1 168 ? 4.046 -1.319 7.711 1.00 98.19 168 SER A C 1
ATOM 1279 O O . SER A 1 168 ? 4.257 -1.993 8.717 1.00 98.19 168 SER A O 1
ATOM 1281 N N . LEU A 1 169 ? 2.797 -1.015 7.323 1.00 98.19 169 LEU A N 1
ATOM 1282 C CA . LEU A 1 169 ? 1.611 -1.390 8.117 1.00 98.19 169 LEU A CA 1
ATOM 1283 C C . LEU A 1 169 ? 1.368 -2.902 8.161 1.00 98.19 169 LEU A C 1
ATOM 1285 O O . LEU A 1 169 ? 0.819 -3.385 9.141 1.00 98.19 169 LEU A O 1
ATOM 1289 N N . THR A 1 170 ? 1.724 -3.624 7.095 1.00 98.38 170 THR A N 1
ATOM 1290 C CA . THR A 1 170 ? 1.384 -5.048 6.915 1.00 98.38 170 THR A CA 1
ATOM 1291 C C . THR A 1 170 ? 2.561 -5.912 6.462 1.00 98.38 170 THR A C 1
ATOM 1293 O O . THR A 1 170 ? 2.375 -7.097 6.208 1.00 98.38 170 THR A O 1
ATOM 1296 N N . ARG A 1 171 ? 3.762 -5.337 6.338 1.00 98.19 171 ARG A N 1
ATOM 1297 C CA . ARG A 1 171 ? 5.018 -6.010 5.960 1.00 98.19 171 ARG A CA 1
ATOM 1298 C C . ARG A 1 171 ? 6.035 -5.801 7.082 1.00 98.19 171 ARG A C 1
ATOM 1300 O O . ARG A 1 171 ? 5.999 -4.765 7.753 1.00 98.19 171 ARG A O 1
ATOM 1307 N N . SER A 1 172 ? 6.912 -6.778 7.294 1.00 97.62 172 SER A N 1
ATOM 1308 C CA . SER A 1 172 ? 8.018 -6.640 8.249 1.00 97.62 172 SER A CA 1
ATOM 1309 C C . SER A 1 172 ? 9.058 -5.638 7.730 1.00 97.62 172 SER A C 1
ATOM 1311 O O . SER A 1 172 ? 9.066 -5.313 6.551 1.00 97.62 172 SER A O 1
ATOM 1313 N N . ASP A 1 173 ? 9.943 -5.151 8.596 1.00 97.44 173 ASP A N 1
ATOM 1314 C CA . ASP A 1 173 ? 11.047 -4.268 8.175 1.00 97.44 173 ASP A CA 1
ATOM 1315 C C . ASP A 1 173 ? 12.081 -5.001 7.306 1.00 97.44 173 ASP A C 1
ATOM 1317 O O . ASP A 1 173 ? 12.098 -6.234 7.233 1.00 97.44 173 ASP A O 1
ATOM 1321 N N . TYR A 1 174 ? 12.980 -4.281 6.654 1.00 96.38 174 TYR A N 1
ATOM 1322 C CA . TYR A 1 174 ? 14.068 -4.919 5.923 1.00 96.38 174 TYR A CA 1
ATOM 1323 C C . TYR A 1 174 ? 15.125 -5.458 6.895 1.00 96.38 174 TYR A C 1
ATOM 1325 O O . TYR A 1 174 ? 15.783 -4.692 7.583 1.00 96.38 174 TYR A O 1
ATOM 1333 N N . ARG A 1 175 ? 15.271 -6.789 6.962 1.00 92.50 175 ARG A N 1
ATOM 1334 C CA . ARG A 1 175 ? 16.313 -7.505 7.732 1.00 92.50 175 ARG A CA 1
ATOM 1335 C C . ARG A 1 175 ? 16.719 -8.770 6.977 1.00 92.50 175 ARG A C 1
ATOM 1337 O O . ARG A 1 175 ? 16.124 -9.828 7.203 1.00 92.50 175 ARG A O 1
ATOM 1344 N N . PRO A 1 176 ? 17.627 -8.674 5.992 1.00 88.44 176 PRO A N 1
ATOM 1345 C CA . PRO A 1 176 ? 17.930 -9.777 5.081 1.00 88.44 176 PRO A CA 1
ATOM 1346 C C . PRO A 1 176 ? 18.453 -11.024 5.809 1.00 88.44 176 PRO A C 1
ATOM 1348 O O . PRO A 1 176 ? 18.194 -12.139 5.359 1.00 88.44 176 PRO A O 1
ATOM 1351 N N . GLU A 1 177 ? 19.118 -10.850 6.951 1.00 88.75 177 GLU A N 1
ATOM 1352 C CA . GLU A 1 177 ? 19.590 -11.914 7.841 1.00 88.75 177 GLU A CA 1
ATOM 1353 C C . GLU A 1 177 ? 18.461 -12.714 8.510 1.00 88.75 177 GLU A C 1
ATOM 1355 O O . GLU A 1 177 ? 18.648 -13.890 8.813 1.00 88.75 177 GLU A O 1
ATOM 1360 N N . GLU A 1 178 ? 17.281 -12.114 8.695 1.00 89.38 178 GLU A N 1
ATOM 1361 C CA . GLU A 1 178 ? 16.080 -12.792 9.206 1.00 89.38 178 GLU A CA 1
ATOM 1362 C C . GLU A 1 178 ? 15.207 -13.372 8.081 1.00 89.38 178 GLU A C 1
ATOM 1364 O O . GLU A 1 178 ? 14.294 -14.161 8.330 1.00 89.38 178 GLU A O 1
ATOM 1369 N N . GLY A 1 179 ? 15.463 -12.979 6.832 1.00 89.56 179 GLY A N 1
ATOM 1370 C CA . GLY A 1 179 ? 14.776 -13.498 5.658 1.00 89.56 179 GLY A CA 1
ATOM 1371 C C . GLY A 1 179 ? 14.756 -12.489 4.505 1.00 89.56 179 GLY A C 1
ATOM 1372 O O . GLY A 1 179 ? 14.211 -11.396 4.667 1.00 89.56 179 GLY A O 1
ATOM 1373 N N . PRO A 1 180 ? 15.229 -12.856 3.298 1.00 86.50 180 PRO A N 1
ATOM 1374 C CA . PRO A 1 180 ? 15.446 -11.915 2.191 1.00 86.50 180 PRO A CA 1
ATOM 1375 C C . PRO A 1 180 ? 14.163 -11.308 1.597 1.00 86.50 180 PRO A C 1
ATOM 1377 O O . PRO A 1 180 ? 14.240 -10.416 0.764 1.00 86.50 180 PRO A O 1
ATOM 1380 N N . GLN A 1 181 ? 12.990 -11.809 1.990 1.00 89.56 181 GLN A N 1
ATOM 1381 C CA . GLN A 1 181 ? 11.678 -11.445 1.436 1.00 89.56 181 GLN A CA 1
ATOM 1382 C C . GLN A 1 181 ? 10.686 -10.987 2.515 1.00 89.56 181 GLN A C 1
ATOM 1384 O O . GLN A 1 181 ? 9.496 -10.821 2.239 1.00 89.56 181 GLN A O 1
ATOM 1389 N N . ARG A 1 182 ? 11.136 -10.826 3.767 1.00 92.94 182 ARG A N 1
ATOM 1390 C CA . ARG A 1 182 ? 10.248 -10.542 4.909 1.00 92.94 182 ARG A CA 1
ATOM 1391 C C . ARG A 1 182 ? 9.530 -9.191 4.789 1.00 92.94 182 ARG A C 1
ATOM 1393 O O . ARG A 1 182 ? 8.416 -9.051 5.284 1.00 92.94 182 ARG A O 1
ATOM 1400 N N . HIS A 1 183 ? 10.157 -8.226 4.119 1.00 94.81 183 HIS A N 1
ATOM 1401 C CA . HIS A 1 183 ? 9.636 -6.881 3.857 1.00 94.81 183 HIS A CA 1
ATOM 1402 C C . HIS A 1 183 ? 8.776 -6.790 2.596 1.00 94.81 183 HIS A C 1
ATOM 1404 O O . HIS A 1 183 ? 8.125 -5.781 2.350 1.00 94.81 183 HIS A O 1
ATOM 1410 N N . ILE A 1 184 ? 8.726 -7.867 1.813 1.00 94.50 184 ILE A N 1
ATOM 1411 C CA . ILE A 1 184 ? 7.919 -7.972 0.593 1.00 94.50 184 ILE A CA 1
ATOM 1412 C C . ILE A 1 184 ? 6.617 -8.718 0.902 1.00 94.50 184 ILE A C 1
ATOM 1414 O O . ILE A 1 184 ? 5.522 -8.273 0.543 1.00 94.50 184 ILE A O 1
ATOM 1418 N N . ARG A 1 185 ? 6.723 -9.840 1.621 1.00 93.75 185 ARG A N 1
ATOM 1419 C CA . ARG A 1 185 ? 5.596 -10.721 1.943 1.00 93.75 185 ARG A CA 1
ATOM 1420 C C . ARG A 1 185 ? 4.675 -10.122 3.005 1.00 93.75 185 ARG A C 1
ATOM 1422 O O . ARG A 1 185 ? 5.124 -9.483 3.953 1.00 93.75 185 ARG A O 1
ATOM 1429 N N . ALA A 1 186 ? 3.378 -10.383 2.858 1.00 96.38 186 ALA A N 1
ATOM 1430 C CA . ALA A 1 186 ? 2.382 -10.065 3.871 1.00 96.38 186 ALA A CA 1
ATOM 1431 C C . ALA A 1 186 ? 2.755 -10.698 5.225 1.00 96.38 186 ALA A C 1
ATOM 1433 O O . ALA A 1 186 ? 3.129 -11.869 5.298 1.00 96.38 186 ALA A O 1
ATOM 1434 N N . ASN A 1 187 ? 2.658 -9.910 6.294 1.00 97.88 187 ASN A N 1
ATOM 1435 C CA . ASN A 1 187 ? 2.838 -10.361 7.665 1.00 97.88 187 ASN A CA 1
ATOM 1436 C C . ASN A 1 187 ? 1.466 -10.438 8.339 1.00 97.88 187 ASN A C 1
ATOM 1438 O O . ASN A 1 187 ? 0.838 -9.415 8.617 1.00 97.88 187 ASN A O 1
ATOM 1442 N N . GLU A 1 188 ? 1.025 -11.663 8.611 1.00 97.38 188 GLU A N 1
ATOM 1443 C CA . GLU A 1 188 ? -0.306 -11.945 9.148 1.00 97.38 188 GLU A CA 1
ATOM 1444 C C . GLU A 1 188 ? -0.577 -11.245 10.479 1.00 97.38 188 GLU A C 1
ATOM 1446 O O . GLU A 1 188 ? -1.619 -10.613 10.647 1.00 97.38 188 GLU A O 1
ATOM 1451 N N . THR A 1 189 ? 0.405 -11.255 11.380 1.00 97.31 189 THR A N 1
ATOM 1452 C CA . THR A 1 189 ? 0.318 -10.588 12.681 1.00 97.31 189 THR A CA 1
ATOM 1453 C C . THR A 1 189 ? 0.135 -9.081 12.527 1.00 97.31 189 THR A C 1
ATOM 1455 O O . THR A 1 189 ? -0.668 -8.479 13.236 1.00 97.31 189 THR A O 1
ATOM 1458 N N . LEU A 1 190 ? 0.847 -8.451 11.587 1.00 98.38 190 LEU A N 1
ATOM 1459 C CA . LEU A 1 190 ? 0.713 -7.013 11.336 1.00 98.38 190 LEU A CA 1
ATOM 1460 C C . LEU A 1 190 ? -0.623 -6.662 10.666 1.00 98.38 190 LEU A C 1
ATOM 1462 O O . LEU A 1 190 ? -1.182 -5.597 10.931 1.00 98.38 190 LEU A O 1
ATOM 1466 N N . ILE A 1 191 ? -1.167 -7.556 9.837 1.00 98.62 191 ILE A N 1
ATOM 1467 C CA . ILE A 1 191 ? -2.501 -7.389 9.246 1.00 98.62 191 ILE A CA 1
ATOM 1468 C C . ILE A 1 191 ? -3.580 -7.451 10.329 1.00 98.62 191 ILE A C 1
ATOM 1470 O O . ILE A 1 191 ? -4.433 -6.562 10.384 1.00 98.62 191 ILE A O 1
ATOM 1474 N N . ASP A 1 192 ? -3.528 -8.446 11.215 1.00 98.19 192 ASP A N 1
ATOM 1475 C CA . ASP A 1 192 ? -4.477 -8.549 12.328 1.00 98.19 192 ASP A CA 1
ATOM 1476 C C . ASP A 1 192 ? -4.327 -7.372 13.300 1.00 98.19 192 ASP A C 1
ATOM 1478 O O . ASP A 1 192 ? -5.327 -6.791 13.727 1.00 98.19 192 ASP A O 1
ATOM 1482 N N . GLN A 1 193 ? -3.091 -6.931 13.556 1.00 97.94 193 GLN A N 1
ATOM 1483 C CA . GLN A 1 193 ? -2.813 -5.724 14.332 1.00 97.94 193 GLN A CA 1
ATOM 1484 C C . GLN A 1 193 ? -3.453 -4.479 13.711 1.00 97.94 193 GLN A C 1
ATOM 1486 O O . GLN A 1 193 ? -4.036 -3.670 14.431 1.00 97.94 193 GLN A O 1
ATOM 1491 N N . LEU A 1 194 ? -3.343 -4.294 12.392 1.00 98.38 194 LEU A N 1
ATOM 1492 C CA . LEU A 1 194 ? -3.977 -3.169 11.710 1.00 98.38 194 LEU A CA 1
ATOM 1493 C C . LEU A 1 194 ? -5.497 -3.233 11.891 1.00 98.38 194 LEU A C 1
ATOM 1495 O O . LEU A 1 194 ? -6.094 -2.251 12.327 1.00 98.38 194 LEU A O 1
ATOM 1499 N N . LYS A 1 195 ? -6.111 -4.392 11.625 1.00 98.12 195 LYS A N 1
ATOM 1500 C CA . LYS A 1 195 ? -7.565 -4.601 11.752 1.00 98.12 195 LYS A CA 1
ATOM 1501 C C . LYS A 1 195 ? -8.080 -4.344 13.171 1.00 98.12 195 LYS A C 1
ATOM 1503 O O . LYS A 1 195 ? -9.198 -3.863 13.316 1.00 98.12 195 LYS A O 1
ATOM 1508 N N . ALA A 1 196 ? -7.270 -4.585 14.201 1.00 97.31 196 ALA A N 1
ATOM 1509 C CA . ALA A 1 196 ? -7.635 -4.316 15.592 1.00 97.31 196 ALA A CA 1
ATOM 1510 C C . ALA A 1 196 ? -7.908 -2.827 15.896 1.00 97.31 196 ALA A C 1
ATOM 1512 O O . ALA A 1 196 ? -8.523 -2.513 16.910 1.00 97.31 196 ALA A O 1
ATOM 1513 N N . PHE A 1 197 ? -7.490 -1.897 15.029 1.00 96.38 197 PHE A N 1
ATOM 1514 C CA . PHE A 1 197 ? -7.813 -0.471 15.163 1.00 96.38 197 PHE A CA 1
ATOM 1515 C C . PHE A 1 197 ? -9.185 -0.073 14.600 1.00 96.38 197 PHE A C 1
ATOM 1517 O O . PHE A 1 197 ? -9.517 1.115 14.650 1.00 96.38 197 PHE A O 1
ATOM 1524 N N . ALA A 1 198 ? -9.954 -1.022 14.062 1.00 96.88 198 ALA A N 1
ATOM 1525 C CA . ALA A 1 198 ? -11.304 -0.774 13.580 1.00 96.88 198 ALA A CA 1
ATOM 1526 C C . ALA A 1 198 ? -12.253 -0.335 14.706 1.00 96.88 198 ALA A C 1
ATOM 1528 O O . ALA A 1 198 ? -12.115 -0.750 15.858 1.00 96.88 198 ALA A O 1
ATOM 1529 N N . ASP A 1 199 ? -13.236 0.492 14.365 1.00 94.31 199 ASP A N 1
ATOM 1530 C CA . ASP A 1 199 ? -14.359 0.797 15.244 1.00 94.31 199 ASP A CA 1
ATOM 1531 C C . ASP A 1 199 ? -15.356 -0.376 15.340 1.00 94.31 199 ASP A C 1
ATOM 1533 O O . ASP A 1 199 ? -15.166 -1.460 14.779 1.00 94.31 199 ASP A O 1
ATOM 1537 N N . LYS A 1 200 ? -16.450 -0.158 16.079 1.00 90.81 200 LYS A N 1
ATOM 1538 C CA . LYS A 1 200 ? -17.492 -1.170 16.303 1.00 90.81 200 LYS A CA 1
ATOM 1539 C C . LYS A 1 200 ? -18.176 -1.653 15.019 1.00 90.81 200 LYS A C 1
ATOM 1541 O O . LYS A 1 200 ? -18.745 -2.742 15.050 1.00 90.81 200 LYS A O 1
ATOM 1546 N N . ASP A 1 201 ? -18.119 -0.855 13.953 1.00 90.06 201 ASP A N 1
ATOM 1547 C CA . ASP A 1 201 ? -18.750 -1.099 12.657 1.00 90.06 201 ASP A CA 1
ATOM 1548 C C . ASP A 1 201 ? -17.727 -1.621 11.628 1.00 90.06 201 ASP A C 1
ATOM 1550 O O . ASP A 1 201 ? -18.046 -1.770 10.450 1.00 90.06 201 ASP A O 1
ATOM 1554 N N . GLY A 1 202 ? -16.494 -1.915 12.063 1.00 94.62 202 GLY A N 1
ATOM 1555 C CA . GLY A 1 202 ? -15.453 -2.517 11.235 1.00 94.62 202 GLY A CA 1
ATOM 1556 C C . GLY A 1 202 ? -14.648 -1.521 10.397 1.00 94.62 202 GLY A C 1
ATOM 1557 O O . GLY A 1 202 ? -13.942 -1.948 9.481 1.00 94.62 202 GLY A O 1
ATOM 1558 N N . PHE A 1 203 ? -14.713 -0.216 10.682 1.00 96.69 203 PHE A N 1
ATOM 1559 C CA . PHE A 1 203 ? -14.006 0.808 9.909 1.00 96.69 203 PHE A CA 1
ATOM 1560 C C . PHE A 1 203 ? -12.750 1.335 10.595 1.00 96.69 203 PHE A C 1
ATOM 1562 O O . PHE A 1 203 ? -12.721 1.599 11.793 1.00 96.69 203 PHE A O 1
ATOM 1569 N N . LEU A 1 204 ? -11.713 1.568 9.793 1.00 97.94 204 LEU A N 1
ATOM 1570 C CA . LEU A 1 204 ? -10.550 2.361 10.163 1.00 97.94 204 LEU A CA 1
ATOM 1571 C C . LEU A 1 204 ? -10.614 3.692 9.423 1.00 97.94 204 LEU A C 1
ATOM 1573 O O . LEU A 1 204 ? -10.692 3.713 8.196 1.00 97.94 204 LEU A O 1
ATOM 1577 N N . ASP A 1 205 ? -10.513 4.791 10.159 1.00 96.81 205 ASP A N 1
ATOM 1578 C CA . ASP A 1 205 ? -10.366 6.136 9.612 1.00 96.81 205 ASP A CA 1
ATOM 1579 C C . ASP A 1 205 ? -8.900 6.616 9.656 1.00 96.81 205 ASP A C 1
ATOM 1581 O O . ASP A 1 205 ? -7.975 5.898 10.055 1.00 96.81 205 ASP A O 1
ATOM 1585 N N . VAL A 1 206 ? -8.672 7.872 9.266 1.00 96.38 206 VAL A N 1
ATOM 1586 C CA . VAL A 1 206 ? -7.348 8.512 9.338 1.00 96.38 206 VAL A CA 1
ATOM 1587 C C . VAL A 1 206 ? -6.728 8.424 10.739 1.00 96.38 206 VAL A C 1
ATOM 1589 O O . VAL A 1 206 ? -5.520 8.203 10.855 1.00 96.38 206 VAL A O 1
ATOM 1592 N N . ALA A 1 207 ? -7.518 8.595 11.803 1.00 94.69 207 ALA A N 1
ATOM 1593 C CA . ALA A 1 207 ? -7.015 8.556 13.172 1.00 94.69 207 ALA A CA 1
ATOM 1594 C C . ALA A 1 207 ? -6.595 7.134 13.572 1.00 94.69 207 ALA A C 1
ATOM 1596 O O . ALA A 1 207 ? -5.523 6.955 14.153 1.00 94.69 207 ALA A O 1
ATOM 1597 N N . ALA A 1 208 ? -7.396 6.124 13.224 1.00 96.25 208 ALA A N 1
ATOM 1598 C CA . ALA A 1 208 ? -7.085 4.713 13.431 1.00 96.25 208 ALA A CA 1
ATOM 1599 C C . ALA A 1 208 ? -5.788 4.304 12.721 1.00 96.25 208 ALA A C 1
ATOM 1601 O O . ALA A 1 208 ? -4.887 3.745 13.349 1.00 96.25 208 ALA A O 1
ATOM 1602 N N . VAL A 1 209 ? -5.630 4.668 11.445 1.00 97.56 209 VAL A N 1
ATOM 1603 C CA . VAL A 1 209 ? -4.406 4.363 10.687 1.00 97.56 209 VAL A CA 1
ATOM 1604 C C . VAL A 1 209 ? -3.192 5.131 11.233 1.00 97.56 209 VAL A C 1
ATOM 1606 O O . VAL A 1 209 ? -2.090 4.583 11.293 1.00 97.56 209 VAL A O 1
ATOM 1609 N N . ALA A 1 210 ? -3.367 6.373 11.700 1.00 95.62 210 ALA A N 1
ATOM 1610 C CA . ALA A 1 210 ? -2.298 7.131 12.358 1.00 95.62 210 ALA A CA 1
ATOM 1611 C C . ALA A 1 210 ? -1.832 6.467 13.668 1.00 95.62 210 ALA A C 1
ATOM 1613 O O . ALA A 1 210 ? -0.626 6.398 13.928 1.00 95.62 210 ALA A O 1
ATOM 1614 N N . ARG A 1 211 ? -2.766 5.933 14.468 1.00 95.94 211 ARG A N 1
ATOM 1615 C CA . ARG A 1 211 ? -2.462 5.132 15.666 1.00 95.94 211 ARG A CA 1
ATOM 1616 C C . ARG A 1 211 ? -1.694 3.861 15.317 1.00 95.94 211 ARG A C 1
ATOM 1618 O O . ARG A 1 211 ? -0.633 3.632 15.899 1.00 95.94 211 ARG A O 1
ATOM 1625 N N . ALA A 1 212 ? -2.171 3.102 14.331 1.00 96.88 212 ALA A N 1
ATOM 1626 C CA . ALA A 1 212 ? -1.502 1.895 13.850 1.00 96.88 212 ALA A CA 1
ATOM 1627 C C . ALA A 1 212 ? -0.068 2.189 13.379 1.00 96.88 212 ALA A C 1
ATOM 1629 O O . ALA A 1 212 ? 0.868 1.481 13.744 1.00 96.88 212 ALA A O 1
ATOM 1630 N N . ARG A 1 213 ? 0.142 3.290 12.643 1.00 96.12 213 ARG A N 1
ATOM 1631 C CA . ARG A 1 213 ? 1.476 3.710 12.190 1.00 96.12 213 ARG A CA 1
ATOM 1632 C C . ARG A 1 213 ? 2.391 4.125 13.345 1.00 96.12 213 ARG A C 1
ATOM 1634 O O . ARG A 1 213 ? 3.575 3.799 13.324 1.00 96.12 213 ARG A O 1
ATOM 1641 N N . ASN A 1 214 ? 1.873 4.836 14.348 1.00 95.81 214 ASN A N 1
ATOM 1642 C CA . ASN A 1 214 ? 2.646 5.196 15.540 1.00 95.81 214 ASN A CA 1
ATOM 1643 C C . ASN A 1 214 ? 3.075 3.961 16.339 1.00 95.81 214 ASN A C 1
ATOM 1645 O O . ASN A 1 214 ? 4.228 3.894 16.764 1.00 95.81 214 ASN A O 1
ATOM 1649 N N . LEU A 1 215 ? 2.178 2.985 16.506 1.00 96.38 215 LEU A N 1
ATOM 1650 C CA . LEU A 1 215 ? 2.514 1.702 17.118 1.00 96.38 215 LEU A CA 1
ATOM 1651 C C . LEU A 1 215 ? 3.592 0.978 16.305 1.00 96.38 215 LEU A C 1
ATOM 1653 O O . LEU A 1 215 ? 4.629 0.613 16.855 1.00 96.38 215 LEU A O 1
ATOM 1657 N N . ARG A 1 216 ? 3.392 0.856 14.989 1.00 97.25 216 ARG A N 1
ATOM 1658 C CA . ARG A 1 216 ? 4.346 0.191 14.101 1.00 97.25 216 ARG A CA 1
ATOM 1659 C C . ARG A 1 216 ? 5.726 0.840 14.150 1.00 97.25 216 ARG A C 1
ATOM 1661 O O . ARG A 1 216 ? 6.715 0.125 14.228 1.00 97.25 216 ARG A O 1
ATOM 1668 N N . GLN A 1 217 ? 5.806 2.173 14.184 1.00 96.56 217 GLN A N 1
ATOM 1669 C CA . GLN A 1 217 ? 7.090 2.873 14.275 1.00 96.56 217 GLN A CA 1
ATOM 1670 C C . GLN A 1 217 ? 7.837 2.526 15.563 1.00 96.56 217 GLN A C 1
ATOM 1672 O O . GLN A 1 217 ? 9.047 2.320 15.523 1.00 96.56 217 GLN A O 1
ATOM 1677 N N . ARG A 1 218 ? 7.129 2.447 16.695 1.00 95.62 218 ARG A N 1
ATOM 1678 C CA . ARG A 1 218 ? 7.735 2.028 17.965 1.00 95.62 218 ARG A CA 1
ATOM 1679 C C . ARG A 1 218 ? 8.234 0.596 17.893 1.00 95.62 218 ARG A C 1
ATOM 1681 O O . ARG A 1 218 ? 9.363 0.345 18.285 1.00 95.62 218 ARG A O 1
ATOM 1688 N N . GLN A 1 219 ? 7.418 -0.310 17.360 1.00 96.62 219 GLN A N 1
ATOM 1689 C CA . GLN A 1 219 ? 7.784 -1.717 17.199 1.00 96.62 219 GLN A CA 1
ATOM 1690 C C . GLN A 1 219 ? 9.038 -1.864 16.336 1.00 96.62 219 GLN A C 1
ATOM 1692 O O . GLN A 1 219 ? 9.999 -2.469 16.791 1.00 96.62 219 GLN A O 1
ATOM 1697 N N . SER A 1 220 ? 9.090 -1.211 15.171 1.00 97.00 220 SER A N 1
ATOM 1698 C CA . SER A 1 220 ? 10.281 -1.196 14.315 1.00 97.00 220 SER A CA 1
ATOM 1699 C C . SER A 1 220 ? 11.526 -0.690 15.044 1.00 97.00 220 SER A C 1
ATOM 1701 O O . SER A 1 220 ? 12.581 -1.310 14.962 1.00 97.00 220 SER A O 1
ATOM 1703 N N . GLN A 1 221 ? 11.405 0.410 15.798 1.00 95.94 221 GLN A N 1
ATOM 1704 C CA . GLN A 1 221 ? 12.513 0.965 16.584 1.00 95.94 221 GLN A CA 1
ATOM 1705 C C . GLN A 1 221 ? 12.984 -0.001 17.679 1.00 95.94 221 GLN A C 1
ATOM 1707 O O . GLN A 1 221 ? 14.186 -0.159 17.883 1.00 95.94 221 GLN A O 1
ATOM 1712 N N . THR A 1 222 ? 12.053 -0.646 18.386 1.00 95.94 222 THR A N 1
ATOM 1713 C CA . THR A 1 222 ? 12.359 -1.625 19.434 1.00 95.94 222 THR A CA 1
ATOM 1714 C C . THR A 1 222 ? 13.007 -2.882 18.859 1.00 95.94 222 THR A C 1
ATOM 1716 O O . THR A 1 222 ? 14.028 -3.323 19.382 1.00 95.94 222 THR A O 1
ATOM 1719 N N . GLU A 1 223 ? 12.455 -3.432 17.777 1.00 94.50 223 GLU A N 1
ATOM 1720 C CA . GLU A 1 223 ? 13.009 -4.589 17.070 1.00 94.50 223 GLU A CA 1
ATOM 1721 C C . GLU A 1 223 ? 14.428 -4.293 16.572 1.00 94.50 223 GLU A C 1
ATOM 1723 O O . GLU A 1 223 ? 15.352 -5.039 16.887 1.00 94.50 223 GLU A O 1
ATOM 1728 N N . ALA A 1 224 ? 14.626 -3.167 15.877 1.00 94.94 224 ALA A N 1
ATOM 1729 C CA . ALA A 1 224 ? 15.933 -2.764 15.365 1.00 94.94 224 ALA A CA 1
ATOM 1730 C C . ALA A 1 224 ? 16.967 -2.582 16.489 1.00 94.94 224 ALA A C 1
ATOM 1732 O O . ALA A 1 224 ? 18.107 -3.034 16.374 1.00 94.94 224 ALA A O 1
ATOM 1733 N N . ALA A 1 225 ? 16.571 -1.972 17.612 1.00 95.75 225 ALA A N 1
ATOM 1734 C CA . ALA A 1 225 ? 17.449 -1.801 18.767 1.00 95.75 225 ALA A CA 1
ATOM 1735 C C . ALA A 1 225 ? 17.852 -3.140 19.410 1.00 95.75 225 ALA A C 1
ATOM 1737 O O . ALA A 1 225 ? 18.996 -3.280 19.846 1.00 95.75 225 ALA A O 1
ATOM 1738 N N . ALA A 1 226 ? 16.944 -4.122 19.454 1.00 94.81 226 ALA A N 1
ATOM 1739 C CA . ALA A 1 226 ? 17.196 -5.430 20.060 1.00 94.81 226 ALA A CA 1
ATOM 1740 C C . ALA A 1 226 ? 18.290 -6.224 19.327 1.00 94.81 226 ALA A C 1
ATOM 1742 O O . ALA A 1 226 ? 19.083 -6.910 19.971 1.00 94.81 226 ALA A O 1
ATOM 1743 N N . VAL A 1 227 ? 18.368 -6.089 18.000 1.00 92.81 227 VAL A N 1
ATOM 1744 C CA . VAL A 1 227 ? 19.366 -6.776 17.161 1.00 92.81 227 VAL A CA 1
ATOM 1745 C C . VAL A 1 227 ? 20.505 -5.866 16.684 1.00 92.81 227 VAL A C 1
ATOM 1747 O O . VAL A 1 227 ? 21.412 -6.330 16.001 1.00 92.81 227 VAL A O 1
ATOM 1750 N N . LYS A 1 228 ? 20.507 -4.586 17.085 1.00 92.12 228 LYS A N 1
ATOM 1751 C CA . LYS A 1 228 ? 21.463 -3.557 16.627 1.00 92.12 228 LYS A CA 1
ATOM 1752 C C . LYS A 1 228 ? 21.496 -3.423 15.099 1.00 92.12 228 LYS A C 1
ATOM 1754 O O . LYS A 1 228 ? 22.563 -3.271 14.504 1.00 92.12 228 LYS A O 1
ATOM 1759 N N . ASP A 1 229 ? 20.319 -3.475 14.490 1.00 90.75 229 ASP A N 1
ATOM 1760 C CA . ASP A 1 229 ? 20.121 -3.345 13.051 1.00 90.75 229 ASP A CA 1
ATOM 1761 C C . ASP A 1 229 ? 20.535 -1.943 12.579 1.00 90.75 229 ASP A C 1
ATOM 1763 O O . ASP A 1 229 ? 19.954 -0.930 12.978 1.00 90.75 229 ASP A O 1
ATOM 1767 N N . SER A 1 230 ? 21.576 -1.886 11.749 1.00 89.88 230 SER A N 1
ATOM 1768 C CA . SER A 1 230 ? 22.093 -0.648 11.159 1.00 89.88 230 SER A CA 1
ATOM 1769 C C . SER A 1 230 ? 21.398 -0.261 9.854 1.00 89.88 230 SER A C 1
ATOM 1771 O O . SER A 1 230 ? 21.664 0.825 9.335 1.00 89.88 230 SER A O 1
ATOM 1773 N N . SER A 1 231 ? 20.536 -1.130 9.317 1.00 88.06 231 SER A N 1
ATOM 1774 C CA . SER A 1 231 ? 19.760 -0.871 8.105 1.00 88.06 231 SER A CA 1
ATOM 1775 C C . SER A 1 231 ? 18.453 -0.130 8.385 1.00 88.06 231 SER A C 1
ATOM 1777 O O . SER A 1 231 ? 17.975 0.573 7.497 1.00 88.06 231 SER A O 1
ATOM 1779 N N . PHE A 1 232 ? 17.945 -0.191 9.625 1.00 93.25 232 PHE A N 1
ATOM 1780 C CA . PHE A 1 232 ? 16.707 0.480 10.016 1.00 93.25 232 PHE A CA 1
ATOM 1781 C C . PHE A 1 232 ? 16.706 1.979 9.678 1.00 93.25 232 PHE A C 1
ATOM 1783 O O . PHE A 1 232 ? 17.548 2.756 10.147 1.00 93.25 232 PHE A O 1
ATOM 1790 N N . GLY A 1 233 ? 15.690 2.414 8.931 1.00 91.75 233 GLY A N 1
ATOM 1791 C CA . GLY A 1 233 ? 15.556 3.793 8.482 1.00 91.75 233 GLY A CA 1
ATOM 1792 C C . GLY A 1 233 ? 14.110 4.246 8.299 1.00 91.75 233 GLY A C 1
ATOM 1793 O O . GLY A 1 233 ? 13.370 3.741 7.464 1.00 91.75 233 GLY A O 1
ATOM 1794 N N . PHE A 1 234 ? 13.725 5.318 9.001 1.00 95.25 234 PHE A N 1
ATOM 1795 C CA . PHE A 1 234 ? 12.421 5.973 8.817 1.00 95.25 234 PHE A CA 1
ATOM 1796 C C . PHE A 1 234 ? 12.547 7.495 8.633 1.00 95.25 234 PHE A C 1
ATOM 1798 O O . PHE A 1 234 ? 11.940 8.310 9.335 1.00 95.25 234 PHE A O 1
ATOM 1805 N N . GLY A 1 235 ? 13.402 7.887 7.684 1.00 94.56 235 GLY A N 1
ATOM 1806 C CA . GLY A 1 235 ? 13.657 9.285 7.326 1.00 94.56 235 GLY A CA 1
ATOM 1807 C C . GLY A 1 235 ? 12.492 9.964 6.592 1.00 94.56 235 GLY A C 1
ATOM 1808 O O . GLY A 1 235 ? 11.445 9.368 6.353 1.00 94.56 235 GLY A O 1
ATOM 1809 N N . LEU A 1 236 ? 12.685 11.225 6.188 1.00 93.12 236 LEU A N 1
ATOM 1810 C CA . LEU A 1 236 ? 11.626 12.054 5.591 1.00 93.12 236 LEU A CA 1
ATOM 1811 C C . LEU A 1 236 ? 10.972 11.415 4.355 1.00 93.12 236 LEU A C 1
ATOM 1813 O O . LEU A 1 236 ? 9.753 11.450 4.227 1.00 93.12 236 LEU A O 1
ATOM 1817 N N . ARG A 1 237 ? 11.763 10.808 3.461 1.00 93.19 237 ARG A N 1
ATOM 1818 C CA . ARG A 1 237 ? 11.241 10.134 2.260 1.00 93.19 237 ARG A CA 1
ATOM 1819 C C . ARG A 1 237 ? 10.329 8.962 2.629 1.00 93.19 237 ARG A C 1
ATOM 1821 O O . ARG A 1 237 ? 9.194 8.931 2.172 1.00 93.19 237 ARG A O 1
ATOM 1828 N N . ALA A 1 238 ? 10.812 8.058 3.485 1.00 95.62 238 ALA A N 1
ATOM 1829 C CA . ALA A 1 238 ? 10.045 6.918 3.985 1.00 95.62 238 ALA A CA 1
ATOM 1830 C C . ALA A 1 238 ? 8.761 7.375 4.686 1.00 95.62 238 ALA A C 1
ATOM 1832 O O . ALA A 1 238 ? 7.693 6.839 4.432 1.00 95.62 238 ALA A O 1
ATOM 1833 N N . GLN A 1 239 ? 8.834 8.436 5.494 1.00 95.56 239 GLN A N 1
ATOM 1834 C CA . GLN A 1 239 ? 7.651 9.025 6.113 1.00 95.56 239 GLN A CA 1
ATOM 1835 C C . GLN A 1 239 ? 6.656 9.536 5.069 1.00 95.56 239 GLN A C 1
ATOM 1837 O O . GLN A 1 239 ? 5.476 9.217 5.163 1.00 95.56 239 GLN A O 1
ATOM 1842 N N . VAL A 1 240 ? 7.081 10.310 4.070 1.00 93.94 240 VAL A N 1
ATOM 1843 C CA . VAL A 1 240 ? 6.164 10.806 3.029 1.00 93.94 240 VAL A CA 1
ATOM 1844 C C . VAL A 1 240 ? 5.497 9.645 2.285 1.00 93.94 240 VAL A C 1
ATOM 1846 O O . VAL A 1 240 ? 4.273 9.659 2.148 1.00 93.94 240 VAL A O 1
ATOM 1849 N N . THR A 1 241 ? 6.261 8.624 1.882 1.00 95.50 241 THR A N 1
ATOM 1850 C CA . THR A 1 241 ? 5.719 7.417 1.236 1.00 95.50 241 THR A CA 1
ATOM 1851 C C . THR A 1 241 ? 4.724 6.700 2.150 1.00 95.50 241 THR A C 1
ATOM 1853 O O . THR A 1 241 ? 3.577 6.505 1.757 1.00 95.50 241 THR A O 1
ATOM 1856 N N . ALA A 1 242 ? 5.090 6.442 3.407 1.00 97.31 242 ALA A N 1
ATOM 1857 C CA . ALA A 1 242 ? 4.244 5.770 4.387 1.00 97.31 242 ALA A CA 1
ATOM 1858 C C . ALA A 1 242 ? 2.883 6.460 4.584 1.00 97.31 242 ALA A C 1
ATOM 1860 O O . ALA A 1 242 ? 1.857 5.795 4.734 1.00 97.31 242 ALA A O 1
ATOM 1861 N N . HIS A 1 243 ? 2.838 7.796 4.601 1.00 96.12 243 HIS A N 1
ATOM 1862 C CA . HIS A 1 243 ? 1.570 8.525 4.732 1.00 96.12 243 HIS A CA 1
ATOM 1863 C C . HIS A 1 243 ? 0.786 8.576 3.413 1.00 96.12 243 HIS A C 1
ATOM 1865 O O . HIS A 1 243 ? -0.445 8.576 3.450 1.00 96.12 243 HIS A O 1
ATOM 1871 N N . ALA A 1 244 ? 1.464 8.571 2.262 1.00 96.12 244 ALA A N 1
ATOM 1872 C CA . ALA A 1 244 ? 0.813 8.446 0.959 1.00 96.12 244 ALA A CA 1
ATOM 1873 C C . ALA A 1 244 ? 0.174 7.062 0.767 1.00 96.12 244 ALA A C 1
ATOM 1875 O O . ALA A 1 244 ? -0.924 6.958 0.226 1.00 96.12 244 ALA A O 1
ATOM 1876 N N . GLU A 1 245 ? 0.793 6.005 1.289 1.00 97.75 245 GLU A N 1
ATOM 1877 C CA . GLU A 1 245 ? 0.209 4.660 1.342 1.00 97.75 245 GLU A CA 1
ATOM 1878 C C . GLU A 1 245 ? -1.010 4.595 2.265 1.00 97.75 245 GLU A C 1
ATOM 1880 O O . GLU A 1 245 ? -1.997 3.945 1.926 1.00 97.75 245 GLU A O 1
ATOM 1885 N N . CYS A 1 246 ? -0.993 5.307 3.400 1.00 96.94 246 CYS A N 1
ATOM 1886 C CA . CYS A 1 246 ? -2.185 5.447 4.240 1.00 96.94 246 CYS A CA 1
ATOM 1887 C C . CYS A 1 246 ? -3.330 6.116 3.463 1.00 96.94 246 CYS A C 1
ATOM 1889 O O . CYS A 1 246 ? -4.475 5.679 3.556 1.00 96.94 246 CYS A O 1
ATOM 1891 N N . ALA A 1 247 ? -3.032 7.142 2.659 1.00 96.88 247 ALA A N 1
ATOM 1892 C CA . ALA A 1 247 ? -4.025 7.755 1.784 1.00 96.88 247 ALA A CA 1
ATOM 1893 C C . ALA A 1 247 ? -4.518 6.783 0.703 1.00 96.88 247 ALA A C 1
ATOM 1895 O O . ALA A 1 247 ? -5.717 6.714 0.452 1.00 96.88 247 ALA A O 1
ATOM 1896 N N . ALA A 1 248 ? -3.633 5.984 0.102 1.00 97.06 248 ALA A N 1
ATOM 1897 C CA . ALA A 1 248 ? -4.033 4.959 -0.859 1.00 97.06 248 ALA A CA 1
ATOM 1898 C C . ALA A 1 248 ? -4.954 3.901 -0.222 1.00 97.06 248 ALA A C 1
ATOM 1900 O O . ALA A 1 248 ? -5.972 3.536 -0.807 1.00 97.06 248 ALA A O 1
ATOM 1901 N N . LEU A 1 249 ? -4.656 3.464 1.004 1.00 98.31 249 LEU A N 1
ATOM 1902 C CA . LEU A 1 249 ? -5.513 2.557 1.765 1.00 98.31 249 LEU A CA 1
ATOM 1903 C C . LEU A 1 249 ? -6.910 3.153 1.999 1.00 98.31 249 LEU A C 1
ATOM 1905 O O . LEU A 1 249 ? -7.911 2.486 1.757 1.00 98.31 249 LEU A O 1
ATOM 1909 N N . LEU A 1 250 ? -6.980 4.405 2.449 1.00 97.88 250 LEU A N 1
ATOM 1910 C CA . LEU A 1 250 ? -8.232 5.040 2.869 1.00 97.88 250 LEU A CA 1
ATOM 1911 C C . LEU A 1 250 ? -9.077 5.586 1.711 1.00 97.88 250 LEU A C 1
ATOM 1913 O O . LEU A 1 250 ? -10.290 5.704 1.854 1.00 97.88 250 LEU A O 1
ATOM 1917 N N . GLU A 1 251 ? -8.458 5.930 0.582 1.00 95.75 251 GLU A N 1
ATOM 1918 C CA . GLU A 1 251 ? -9.159 6.523 -0.561 1.00 95.75 251 GLU A CA 1
ATOM 1919 C C . GLU A 1 251 ? -9.347 5.543 -1.717 1.00 95.75 251 GLU A C 1
ATOM 1921 O O . GLU A 1 251 ? -10.398 5.573 -2.352 1.00 95.75 251 GLU A O 1
ATOM 1926 N N . VAL A 1 252 ? -8.350 4.696 -2.016 1.00 95.44 252 VAL A N 1
ATOM 1927 C CA . VAL A 1 252 ? -8.361 3.796 -3.187 1.00 95.44 252 VAL A CA 1
ATOM 1928 C C . VAL A 1 252 ? -8.971 2.442 -2.843 1.00 95.44 252 VAL A C 1
ATOM 1930 O O . VAL A 1 252 ? -9.869 1.987 -3.555 1.00 95.44 252 VAL A O 1
ATOM 1933 N N . ILE A 1 253 ? -8.496 1.806 -1.770 1.00 96.94 253 ILE A N 1
ATOM 1934 C CA . ILE A 1 253 ? -9.046 0.529 -1.290 1.00 96.94 253 ILE A CA 1
ATOM 1935 C C . ILE A 1 253 ? -10.353 0.781 -0.536 1.00 96.94 253 ILE A C 1
ATOM 1937 O O . ILE A 1 253 ? -11.372 0.177 -0.855 1.00 96.94 253 ILE A O 1
ATOM 1941 N N . GLY A 1 254 ? -10.323 1.693 0.434 1.00 95.75 254 GLY A N 1
ATOM 1942 C CA . GLY A 1 254 ? -11.509 2.249 1.072 1.00 95.75 254 GLY A CA 1
ATOM 1943 C C . GLY A 1 254 ? -12.162 3.339 0.224 1.00 95.75 254 GLY A C 1
ATOM 1944 O O . GLY A 1 254 ? -12.026 3.355 -1.001 1.00 95.75 254 GLY A O 1
ATOM 1945 N N . ARG A 1 255 ? -12.855 4.266 0.889 1.00 92.81 255 ARG A N 1
ATOM 1946 C CA . ARG A 1 255 ? -13.398 5.508 0.318 1.00 92.81 255 ARG A CA 1
ATOM 1947 C C . ARG A 1 255 ? -13.577 6.558 1.411 1.00 92.81 255 ARG A C 1
ATOM 1949 O O . ARG A 1 255 ? -13.881 6.227 2.554 1.00 92.81 255 ARG A O 1
ATOM 1956 N N . ASN A 1 256 ? -13.494 7.833 1.031 1.00 90.75 256 ASN A N 1
ATOM 1957 C CA . ASN A 1 256 ? -13.856 8.972 1.883 1.00 90.75 256 ASN A CA 1
ATOM 1958 C C . ASN A 1 256 ? -13.090 8.992 3.217 1.00 90.75 256 ASN A C 1
ATOM 1960 O O . ASN A 1 256 ? -13.645 9.297 4.274 1.00 90.75 256 ASN A O 1
ATOM 1964 N N . GLY A 1 257 ? -11.800 8.654 3.174 1.00 94.75 257 GLY A N 1
ATOM 1965 C CA . GLY A 1 257 ? -10.933 8.665 4.349 1.00 94.75 257 GLY A CA 1
ATOM 1966 C C . GLY A 1 257 ? -11.165 7.526 5.348 1.00 94.75 257 GLY A C 1
ATOM 1967 O O . GLY A 1 257 ? -10.675 7.638 6.476 1.00 94.75 257 GLY A O 1
ATOM 1968 N N . ARG A 1 258 ? -11.881 6.457 4.965 1.00 96.31 258 ARG A N 1
ATOM 1969 C CA . ARG A 1 258 ? -12.072 5.246 5.777 1.00 96.31 258 ARG A CA 1
ATOM 1970 C C . ARG A 1 258 ? -11.970 3.963 4.953 1.00 96.31 258 ARG A C 1
ATOM 1972 O O . ARG A 1 258 ? -12.247 3.957 3.758 1.00 96.31 258 ARG A O 1
ATOM 1979 N N . VAL A 1 259 ? -11.617 2.859 5.601 1.00 97.56 259 VAL A N 1
ATOM 1980 C CA . VAL A 1 259 ? -11.556 1.521 4.996 1.00 97.56 259 VAL A CA 1
ATOM 1981 C C . VAL A 1 259 ? -12.170 0.486 5.937 1.00 97.56 259 VAL A C 1
ATOM 1983 O O . VAL A 1 259 ? -11.964 0.557 7.146 1.00 97.56 259 VAL A O 1
ATOM 1986 N N . HIS A 1 260 ? -12.929 -0.467 5.395 1.00 97.06 260 HIS A N 1
ATOM 1987 C CA . HIS A 1 260 ? -13.506 -1.565 6.173 1.00 97.06 260 HIS A CA 1
ATOM 1988 C C . HIS A 1 260 ? -12.513 -2.735 6.303 1.00 97.06 260 HIS A C 1
ATOM 1990 O O . HIS A 1 260 ? -11.728 -2.997 5.385 1.00 97.06 260 HIS A O 1
ATOM 1996 N N . VAL A 1 261 ? -12.563 -3.474 7.414 1.00 97.00 261 VAL A N 1
ATOM 1997 C CA . VAL A 1 261 ? -11.679 -4.627 7.678 1.00 97.00 261 VAL A CA 1
ATOM 1998 C C . VAL A 1 261 ? -11.737 -5.714 6.603 1.00 97.00 261 VAL A C 1
ATOM 2000 O O . VAL A 1 261 ? -10.718 -6.347 6.344 1.00 97.00 261 VAL A O 1
ATOM 2003 N N . ASP A 1 262 ? -12.871 -5.891 5.926 1.00 95.81 262 ASP A N 1
ATOM 2004 C CA . ASP A 1 262 ? -13.005 -6.856 4.820 1.00 95.81 262 ASP A CA 1
ATOM 2005 C C . ASP A 1 262 ? -12.175 -6.459 3.595 1.00 95.81 262 ASP A C 1
ATOM 2007 O O . ASP A 1 262 ? -11.594 -7.317 2.932 1.00 95.81 262 ASP A O 1
ATOM 2011 N N . ALA A 1 263 ? -12.059 -5.158 3.313 1.00 96.81 263 ALA A N 1
ATOM 2012 C CA . ALA A 1 263 ? -11.177 -4.674 2.258 1.00 96.81 263 ALA A CA 1
ATOM 2013 C C . ALA A 1 263 ? -9.705 -4.825 2.679 1.00 96.81 263 ALA A C 1
ATOM 2015 O O . ALA A 1 263 ? -8.871 -5.230 1.873 1.00 96.81 263 ALA A O 1
ATOM 2016 N N . ILE A 1 264 ? -9.373 -4.589 3.954 1.00 98.12 264 ILE A N 1
ATOM 2017 C CA . ILE A 1 264 ? -8.025 -4.878 4.476 1.00 98.12 264 ILE A CA 1
ATOM 2018 C C . ILE A 1 264 ? -7.703 -6.370 4.320 1.00 98.12 264 ILE A C 1
ATOM 2020 O O . ILE A 1 264 ? -6.653 -6.717 3.794 1.00 98.12 264 ILE A O 1
ATOM 2024 N N . GLU A 1 265 ? -8.614 -7.252 4.718 1.00 97.81 265 GLU A N 1
ATOM 2025 C CA . GLU A 1 265 ? -8.491 -8.703 4.571 1.00 97.81 265 GLU A CA 1
ATOM 2026 C C . GLU A 1 265 ? -8.292 -9.110 3.100 1.00 97.81 265 GLU A C 1
ATOM 2028 O O . GLU A 1 265 ? -7.380 -9.870 2.772 1.00 97.81 265 GLU A O 1
ATOM 2033 N N . ALA A 1 266 ? -9.114 -8.589 2.189 1.00 98.12 266 ALA A N 1
ATOM 2034 C CA . ALA A 1 266 ? -9.045 -8.941 0.776 1.00 98.12 266 ALA A CA 1
ATOM 2035 C C . ALA A 1 266 ? -7.740 -8.470 0.119 1.00 98.12 266 ALA A C 1
ATOM 2037 O O . ALA A 1 266 ? -7.058 -9.269 -0.518 1.00 98.12 266 ALA A O 1
ATOM 2038 N N . PHE A 1 267 ? -7.355 -7.208 0.309 1.00 98.50 267 PHE A N 1
ATOM 2039 C CA . PHE A 1 267 ? -6.198 -6.641 -0.381 1.00 98.50 267 PHE A CA 1
ATOM 2040 C C . PHE A 1 267 ? -4.870 -6.948 0.315 1.00 98.50 267 PHE A C 1
ATOM 2042 O O . PHE A 1 267 ? -3.879 -7.175 -0.368 1.00 98.50 267 PHE A O 1
ATOM 2049 N N . MET A 1 268 ? -4.811 -6.945 1.651 1.00 98.19 268 MET A N 1
ATOM 2050 C CA . MET A 1 268 ? -3.537 -7.077 2.375 1.00 98.19 268 MET A CA 1
ATOM 2051 C C . MET A 1 268 ? -3.102 -8.523 2.565 1.00 98.19 268 MET A C 1
ATOM 2053 O O . MET A 1 268 ? -1.903 -8.785 2.509 1.00 98.19 268 MET A O 1
ATOM 2057 N N . ARG A 1 269 ? -4.062 -9.422 2.817 1.00 97.62 269 ARG A N 1
ATOM 2058 C CA . ARG A 1 269 ? -3.819 -10.844 3.107 1.00 97.62 269 ARG A CA 1
ATOM 2059 C C . ARG A 1 269 ? -4.025 -11.718 1.880 1.00 97.62 269 ARG A C 1
ATOM 2061 O O . ARG A 1 269 ? -3.212 -12.587 1.599 1.00 97.62 269 ARG A O 1
ATOM 2068 N N . LYS A 1 270 ? -5.118 -11.490 1.150 1.00 98.00 270 LYS A N 1
ATOM 2069 C CA . LYS A 1 270 ? -5.515 -12.346 0.018 1.00 98.00 270 LYS A CA 1
ATOM 2070 C C . LYS A 1 270 ? -5.090 -11.796 -1.343 1.00 98.00 270 LYS A C 1
ATOM 2072 O O . LYS A 1 270 ? -5.193 -12.520 -2.327 1.00 98.00 270 LYS A O 1
ATOM 2077 N N . GLU A 1 271 ? -4.653 -10.537 -1.391 1.00 98.31 271 GLU A N 1
ATOM 2078 C CA . GLU A 1 271 ? -4.269 -9.808 -2.606 1.00 98.31 271 GLU A CA 1
ATOM 2079 C C . GLU A 1 271 ? -5.262 -10.039 -3.756 1.00 98.31 271 GLU A C 1
ATOM 2081 O O . GLU A 1 271 ? -4.901 -10.428 -4.869 1.00 98.31 271 GLU A O 1
ATOM 2086 N N . ARG A 1 272 ? -6.545 -9.838 -3.437 1.00 98.06 272 ARG A N 1
ATOM 2087 C CA . ARG A 1 272 ? -7.696 -9.942 -4.337 1.00 98.06 272 ARG A CA 1
ATOM 2088 C C . ARG A 1 272 ? -8.637 -8.762 -4.103 1.00 98.06 272 ARG A C 1
ATOM 2090 O O . ARG A 1 272 ? -8.650 -8.192 -3.010 1.00 98.06 272 ARG A O 1
ATOM 2097 N N . PHE A 1 273 ? -9.472 -8.430 -5.082 1.00 97.56 273 PHE A N 1
ATOM 2098 C CA . PHE A 1 273 ? -10.571 -7.493 -4.833 1.00 97.56 273 PHE A CA 1
ATOM 2099 C C . PHE A 1 273 ? -11.538 -8.079 -3.792 1.00 97.56 273 PHE A C 1
ATOM 2101 O O . PHE A 1 273 ? -11.817 -9.281 -3.808 1.00 97.56 273 PHE A O 1
ATOM 2108 N N . ALA A 1 274 ? -12.047 -7.248 -2.876 1.00 94.44 274 ALA A N 1
ATOM 2109 C CA . ALA A 1 274 ? -13.173 -7.669 -2.041 1.00 94.44 274 ALA A CA 1
ATOM 2110 C C . ALA A 1 274 ? -14.409 -7.887 -2.930 1.00 94.44 274 ALA A C 1
ATOM 2112 O O . ALA A 1 274 ? -14.544 -7.239 -3.966 1.00 94.44 274 ALA A O 1
ATOM 2113 N N . GLU A 1 275 ? -15.296 -8.802 -2.538 1.00 89.25 275 GLU A N 1
ATOM 2114 C CA . GLU A 1 275 ? -16.451 -9.214 -3.357 1.00 89.25 275 GLU A CA 1
ATOM 2115 C C . GLU A 1 275 ? -17.382 -8.045 -3.700 1.00 89.25 275 GLU A C 1
ATOM 2117 O O . GLU A 1 275 ? -17.965 -8.000 -4.778 1.00 89.25 275 GLU A O 1
ATOM 2122 N N . ASP A 1 276 ? -17.469 -7.073 -2.795 1.00 89.25 276 ASP A N 1
ATOM 2123 C CA . ASP A 1 276 ? -18.284 -5.870 -2.909 1.00 89.25 276 ASP A CA 1
ATOM 2124 C C . ASP A 1 276 ? -17.504 -4.638 -3.403 1.00 89.25 276 ASP A C 1
ATOM 2126 O O . ASP A 1 276 ? -18.061 -3.540 -3.503 1.00 89.25 276 ASP A O 1
ATOM 2130 N N . TRP A 1 277 ? -16.209 -4.790 -3.698 1.00 94.38 277 TRP A N 1
ATOM 2131 C CA . TRP A 1 277 ? -15.358 -3.680 -4.100 1.00 94.38 277 TRP A CA 1
ATOM 2132 C C . TRP A 1 277 ? -15.530 -3.363 -5.582 1.00 94.38 277 TRP A C 1
ATOM 2134 O O . TRP A 1 277 ? -15.468 -4.236 -6.446 1.00 94.38 277 TRP A O 1
ATOM 2144 N N . ALA A 1 278 ? -15.640 -2.072 -5.879 1.00 94.81 278 ALA A N 1
ATOM 2145 C CA . ALA A 1 278 ? -15.567 -1.544 -7.231 1.00 94.81 278 ALA A CA 1
ATOM 2146 C C . ALA A 1 278 ? -14.678 -0.292 -7.266 1.00 94.81 278 ALA A C 1
ATOM 2148 O O . ALA A 1 278 ? -14.609 0.447 -6.269 1.00 94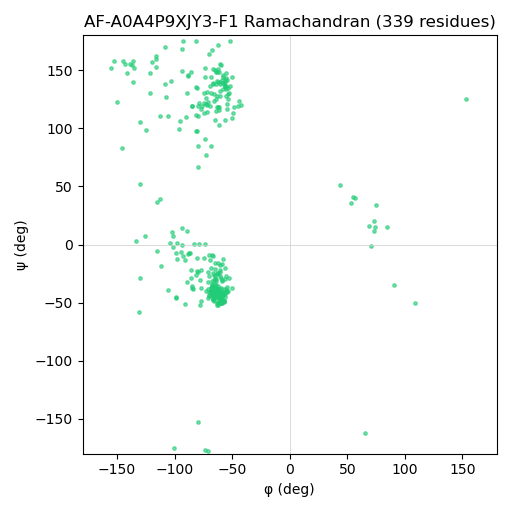.81 278 ALA A O 1
ATOM 2149 N N . PRO A 1 279 ? -14.031 0.004 -8.409 1.00 95.00 279 PRO A N 1
ATOM 2150 C CA . PRO A 1 279 ? -13.270 1.230 -8.565 1.00 95.00 279 PRO A CA 1
ATOM 2151 C C . PRO A 1 279 ? -14.178 2.453 -8.375 1.00 95.00 279 PRO A C 1
ATOM 2153 O O . PRO A 1 279 ? -15.394 2.378 -8.599 1.00 95.00 279 PRO A O 1
ATOM 2156 N N . PRO A 1 280 ? -13.611 3.596 -7.965 1.00 93.38 280 PRO A N 1
ATOM 2157 C CA . PRO A 1 280 ? -14.382 4.814 -7.805 1.00 93.38 280 PRO A CA 1
ATOM 2158 C C . PRO A 1 280 ? -14.932 5.288 -9.156 1.00 93.38 280 PRO A C 1
ATOM 2160 O O . PRO A 1 280 ? -14.221 5.297 -10.161 1.00 93.38 280 PRO A O 1
ATOM 2163 N N . LYS A 1 281 ? -16.190 5.744 -9.173 1.00 91.00 281 LYS A N 1
ATOM 2164 C CA . LYS A 1 281 ? -16.793 6.397 -10.349 1.00 91.00 281 LYS A CA 1
ATOM 2165 C C . LYS A 1 281 ? -16.100 7.729 -10.655 1.00 91.00 281 LYS A C 1
ATOM 2167 O O . LYS A 1 281 ? -15.836 8.053 -11.809 1.00 91.00 281 LYS A O 1
ATOM 2172 N N . TYR A 1 282 ? -15.800 8.495 -9.611 1.00 92.19 282 TYR A N 1
ATOM 2173 C CA . TYR A 1 282 ? -15.014 9.719 -9.659 1.00 92.19 282 TYR A CA 1
ATOM 2174 C C . TYR A 1 282 ? -13.565 9.389 -9.327 1.00 92.19 282 TYR A C 1
ATOM 2176 O O . TYR A 1 282 ? -13.231 9.107 -8.175 1.00 92.19 282 TYR A O 1
ATOM 2184 N N . LEU A 1 283 ? -12.723 9.412 -10.361 1.00 94.44 283 LEU A N 1
ATOM 2185 C CA . LEU A 1 283 ? -11.329 8.996 -10.271 1.00 94.44 283 LEU A CA 1
ATOM 2186 C C . LEU A 1 283 ? -10.565 9.762 -9.189 1.00 94.44 283 LEU A C 1
ATOM 2188 O O . LEU A 1 283 ? -10.679 10.981 -9.049 1.00 94.44 283 LEU A O 1
ATOM 2192 N N . ILE A 1 284 ? -9.713 9.039 -8.471 1.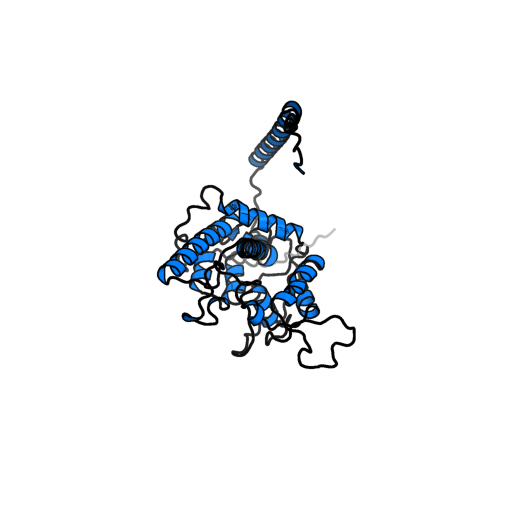00 94.44 284 ILE A N 1
ATOM 2193 C CA . ILE A 1 284 ? -8.915 9.592 -7.384 1.00 94.44 284 ILE A CA 1
ATOM 2194 C C . ILE A 1 284 ? -7.742 10.374 -7.972 1.00 94.44 284 ILE A C 1
ATOM 2196 O O . ILE A 1 284 ? -6.880 9.852 -8.692 1.00 94.44 284 ILE A O 1
ATOM 2200 N N . GLY A 1 285 ? -7.746 11.674 -7.691 1.00 94.38 285 GLY A N 1
ATOM 2201 C CA . GLY A 1 285 ? -6.740 12.622 -8.147 1.00 94.38 285 GLY A CA 1
ATOM 2202 C C . GLY A 1 285 ? -5.611 12.834 -7.146 1.00 94.38 285 GLY A C 1
ATOM 2203 O O . GLY A 1 285 ? -5.716 12.494 -5.967 1.00 94.38 285 GLY A O 1
ATOM 2204 N N . LEU A 1 286 ? -4.545 13.491 -7.614 1.00 92.44 286 LEU A N 1
ATOM 2205 C CA . LEU A 1 286 ? -3.411 13.870 -6.767 1.00 92.44 286 LEU A CA 1
ATOM 2206 C C . LEU A 1 286 ? -3.853 14.696 -5.547 1.00 92.44 286 LEU A C 1
ATOM 2208 O O . LEU A 1 286 ? -3.330 14.485 -4.461 1.00 92.44 286 LEU A O 1
ATOM 2212 N N . GLN A 1 287 ? -4.825 15.599 -5.702 1.00 93.19 287 GLN A N 1
ATOM 2213 C CA . GLN A 1 287 ? -5.291 16.451 -4.604 1.00 93.19 287 GLN A CA 1
ATOM 2214 C C . GLN A 1 287 ? -5.891 15.640 -3.450 1.00 93.19 287 GLN A C 1
ATOM 2216 O O . GLN A 1 287 ? -5.549 15.888 -2.296 1.00 93.19 287 GLN A O 1
ATOM 2221 N N . THR A 1 288 ? -6.745 14.657 -3.753 1.00 93.81 288 THR A N 1
ATOM 2222 C CA . THR A 1 288 ? -7.340 13.763 -2.750 1.00 93.81 288 THR A CA 1
ATOM 2223 C C . THR A 1 288 ? -6.251 12.994 -2.010 1.00 93.81 288 THR A C 1
ATOM 2225 O O . THR A 1 288 ? -6.195 13.034 -0.783 1.00 93.81 288 THR A O 1
ATOM 2228 N N . VAL A 1 289 ? -5.319 12.383 -2.752 1.00 93.50 289 VAL A N 1
ATOM 2229 C CA . VAL A 1 289 ? -4.200 11.635 -2.160 1.00 93.50 289 VAL A CA 1
ATOM 2230 C C . VAL A 1 289 ? -3.341 12.539 -1.279 1.00 93.50 289 VAL A C 1
ATOM 2232 O O . VAL A 1 289 ? -3.066 12.180 -0.138 1.00 93.50 289 VAL A O 1
ATOM 2235 N N . MET A 1 290 ? -2.950 13.725 -1.749 1.00 93.31 290 MET A N 1
ATOM 2236 C CA . MET A 1 290 ? -2.094 14.644 -0.989 1.00 93.31 290 MET A CA 1
ATOM 2237 C C . MET A 1 290 ? -2.797 15.228 0.241 1.00 93.31 290 MET A C 1
ATOM 2239 O O . MET A 1 290 ? -2.168 15.372 1.288 1.00 93.31 290 MET A O 1
ATOM 2243 N N . SER A 1 291 ? -4.096 15.523 0.148 1.00 95.50 291 SER A N 1
ATOM 2244 C CA . SER A 1 291 ? -4.892 15.983 1.289 1.00 95.50 291 SER A CA 1
ATOM 2245 C C . SER A 1 291 ? -4.959 14.912 2.379 1.00 95.50 291 SER A C 1
ATOM 2247 O O . SER A 1 291 ? -4.613 15.180 3.532 1.00 95.50 291 SER A O 1
ATOM 2249 N N . THR A 1 292 ? -5.308 13.674 2.018 1.00 94.75 292 THR A N 1
ATOM 2250 C CA . THR A 1 292 ? -5.363 12.567 2.981 1.00 94.75 292 THR A CA 1
ATOM 2251 C C . THR A 1 292 ? -3.968 12.194 3.488 1.00 94.75 292 THR A C 1
ATOM 2253 O O . THR A 1 292 ? -3.817 11.944 4.679 1.00 94.75 292 THR A O 1
ATOM 2256 N N . THR A 1 293 ? -2.921 12.299 2.662 1.00 94.94 293 THR A N 1
ATOM 2257 C CA . THR A 1 293 ? -1.515 12.141 3.089 1.00 94.94 293 THR A CA 1
ATOM 2258 C C . THR A 1 293 ? -1.162 13.134 4.195 1.00 94.94 293 THR A C 1
ATOM 2260 O O . THR A 1 293 ? -0.641 12.743 5.240 1.00 94.94 293 THR A O 1
ATOM 2263 N N . ALA A 1 294 ? -1.484 14.418 4.001 1.00 94.81 294 ALA A N 1
ATOM 2264 C CA . ALA A 1 294 ? -1.241 15.452 5.001 1.00 94.81 294 ALA A CA 1
ATOM 2265 C C . ALA A 1 294 ? -2.032 15.184 6.289 1.00 94.81 294 ALA A C 1
ATOM 2267 O O . ALA A 1 294 ? -1.478 15.288 7.383 1.00 94.81 294 ALA A O 1
ATOM 2268 N N . ARG A 1 295 ? -3.301 14.765 6.180 1.00 95.19 295 ARG A N 1
ATOM 2269 C CA . ARG A 1 295 ? -4.106 14.365 7.345 1.00 95.19 295 ARG A CA 1
ATOM 2270 C C . ARG A 1 295 ? -3.470 13.185 8.082 1.00 95.19 295 ARG A C 1
ATOM 2272 O O . ARG A 1 295 ? -3.302 13.270 9.294 1.00 95.19 295 ARG A O 1
ATOM 2279 N N . CYS A 1 296 ? -3.049 12.136 7.376 1.00 93.12 296 CYS A N 1
ATOM 2280 C CA . CYS A 1 296 ? -2.359 10.986 7.962 1.00 93.12 296 CYS A CA 1
ATOM 2281 C C . CYS A 1 296 ? -1.056 11.385 8.663 1.00 93.12 296 CYS A C 1
ATOM 2283 O O . CYS A 1 296 ? -0.761 10.830 9.714 1.00 93.12 296 CYS A O 1
ATOM 2285 N N . ALA A 1 297 ? -0.297 12.348 8.132 1.00 92.38 297 ALA A N 1
ATOM 2286 C CA . ALA A 1 297 ? 0.915 12.850 8.780 1.00 92.38 297 ALA A CA 1
ATOM 2287 C C . ALA A 1 297 ? 0.606 13.668 10.048 1.00 92.38 297 ALA A C 1
ATOM 2289 O O . ALA A 1 297 ? 1.229 13.462 11.088 1.00 92.38 297 ALA A O 1
ATOM 2290 N N . LEU A 1 298 ? -0.383 14.566 9.995 1.00 92.50 298 LEU A N 1
ATOM 2291 C CA . LEU A 1 298 ? -0.727 15.456 11.110 1.00 92.50 298 LEU A CA 1
ATOM 2292 C C . LEU A 1 298 ? -1.424 14.722 12.263 1.00 92.50 298 LEU A C 1
ATOM 2294 O O . LEU A 1 298 ? -1.116 14.968 13.430 1.00 92.50 298 LEU A O 1
ATOM 2298 N N . TYR A 1 299 ? -2.327 13.786 11.956 1.00 92.00 299 TYR A N 1
ATOM 2299 C CA . TYR A 1 299 ? -3.110 13.053 12.961 1.00 92.00 299 TYR A CA 1
ATOM 2300 C C . TYR A 1 299 ? -2.253 12.173 13.867 1.00 92.00 299 TYR A C 1
ATOM 2302 O O . TYR A 1 299 ? -2.696 11.770 14.939 1.00 92.00 299 TYR A O 1
ATOM 2310 N N . ARG A 1 300 ? -1.006 11.901 13.488 1.00 88.75 300 ARG A N 1
ATOM 2311 C CA . ARG A 1 300 ? -0.063 11.185 14.348 1.00 88.75 300 ARG A CA 1
ATOM 2312 C C . ARG A 1 300 ? 0.335 11.966 15.584 1.00 88.75 300 ARG A C 1
ATOM 2314 O O . ARG A 1 300 ? 0.713 11.335 16.565 1.00 88.75 300 ARG A O 1
ATOM 2321 N N . TYR A 1 301 ? 0.246 13.292 15.533 1.00 87.38 301 TYR A N 1
ATOM 2322 C CA . TYR A 1 301 ? 0.639 14.191 16.615 1.00 87.38 301 TYR A CA 1
ATOM 2323 C C . TYR A 1 301 ? -0.553 14.716 17.414 1.00 87.38 301 TYR A C 1
ATOM 2325 O O . TYR A 1 301 ? -0.361 15.427 18.401 1.00 87.38 301 TYR A O 1
ATOM 2333 N N . THR A 1 302 ? -1.786 14.364 17.037 1.00 86.38 302 THR A N 1
ATOM 2334 C CA . THR A 1 302 ? -2.952 14.758 17.825 1.00 86.38 302 THR A CA 1
ATOM 2335 C C . THR A 1 302 ? -2.955 14.018 19.170 1.00 86.38 302 THR A C 1
ATOM 2337 O O . THR A 1 302 ? -2.553 12.845 19.246 1.00 86.38 302 THR A O 1
ATOM 2340 N N . PRO A 1 303 ? -3.402 14.673 20.257 1.00 75.06 303 PRO A N 1
ATOM 2341 C CA . PRO A 1 303 ? -3.578 14.017 21.549 1.00 75.06 303 PRO A CA 1
ATOM 2342 C C . PRO A 1 303 ? -4.418 12.738 21.409 1.00 75.06 303 PRO A C 1
ATOM 2344 O O . PRO A 1 303 ? -5.398 12.713 20.672 1.00 75.06 303 PRO A O 1
ATOM 2347 N N . GLY A 1 304 ? -3.997 11.655 22.066 1.00 76.25 304 GLY A N 1
ATOM 2348 C CA . GLY A 1 304 ? -4.634 10.332 21.968 1.00 76.25 304 GLY A CA 1
ATOM 2349 C C . GLY A 1 304 ? -4.061 9.428 20.871 1.00 76.25 304 GLY A C 1
ATOM 2350 O O . GLY A 1 304 ? -3.903 8.233 21.102 1.00 76.25 304 GLY A O 1
ATOM 2351 N N . ASN A 1 305 ? -3.632 9.975 19.728 1.00 81.25 305 ASN A N 1
ATOM 2352 C CA . ASN A 1 305 ? -3.092 9.149 18.641 1.00 81.25 305 ASN A CA 1
ATOM 2353 C C . ASN A 1 305 ? -1.595 8.853 18.785 1.00 81.25 305 ASN A C 1
ATOM 2355 O O . ASN A 1 305 ? -1.112 7.817 18.322 1.00 81.25 305 ASN A O 1
ATOM 2359 N N . TRP A 1 306 ? -0.843 9.748 19.429 1.00 78.81 306 TRP A N 1
ATOM 2360 C CA . TRP A 1 306 ? 0.598 9.566 19.579 1.00 78.81 306 TRP A CA 1
ATOM 2361 C C . TRP A 1 306 ? 0.981 8.604 20.703 1.00 78.81 306 TRP A C 1
ATOM 2363 O O . TRP A 1 306 ? 2.051 8.025 20.612 1.00 78.81 306 TRP A O 1
ATOM 2373 N N . ARG A 1 307 ? 0.151 8.375 21.731 1.00 76.69 307 ARG A N 1
ATOM 2374 C CA . ARG A 1 307 ? 0.520 7.599 22.942 1.00 76.69 307 ARG A CA 1
ATOM 2375 C C . ARG A 1 307 ? 0.268 6.086 22.869 1.00 76.69 307 ARG A C 1
ATOM 2377 O O . ARG A 1 307 ? 0.350 5.413 23.886 1.00 76.69 307 ARG A O 1
ATOM 2384 N N . VAL A 1 308 ? -0.032 5.546 21.693 1.00 82.31 308 VAL A N 1
ATOM 2385 C CA . VAL A 1 308 ? -0.374 4.124 21.529 1.00 82.31 308 VAL A CA 1
ATOM 2386 C C . VAL A 1 308 ? 0.850 3.224 21.727 1.00 82.31 308 VAL A C 1
ATOM 2388 O O . VAL A 1 308 ? 1.847 3.375 21.016 1.00 82.31 308 VAL A O 1
ATOM 2391 N N . THR A 1 309 ? 0.768 2.294 22.677 1.00 83.44 309 THR A N 1
ATOM 2392 C CA . THR A 1 309 ? 1.829 1.321 23.007 1.00 83.44 309 THR A CA 1
ATOM 2393 C C . THR A 1 309 ? 1.467 -0.116 22.649 1.00 83.44 309 THR A C 1
ATOM 2395 O O . THR A 1 309 ? 2.359 -0.943 22.511 1.00 83.44 309 THR A O 1
ATOM 2398 N N . GLU A 1 310 ? 0.183 -0.396 22.450 1.00 85.19 310 GLU A N 1
ATOM 2399 C CA . GLU A 1 310 ? -0.352 -1.696 22.058 1.00 85.19 310 GLU A CA 1
ATOM 2400 C C . GLU A 1 310 ? -1.550 -1.500 21.127 1.00 85.19 310 GLU A C 1
ATOM 2402 O O . GLU A 1 310 ? -2.156 -0.423 21.091 1.00 85.19 310 GLU A O 1
ATOM 2407 N N . ALA A 1 311 ? -1.865 -2.521 20.333 1.00 79.38 311 ALA A N 1
ATOM 2408 C CA . ALA A 1 311 ? -3.101 -2.519 19.567 1.00 79.38 311 ALA A CA 1
ATOM 2409 C C . ALA A 1 311 ? -4.291 -2.768 20.506 1.00 79.38 311 ALA A C 1
ATOM 2411 O O . ALA A 1 311 ? -4.117 -3.429 21.533 1.00 79.38 311 ALA A O 1
ATOM 2412 N N . PRO A 1 312 ? -5.496 -2.265 20.180 1.00 84.25 312 PRO A N 1
ATOM 2413 C CA . PRO A 1 312 ? -6.692 -2.620 20.931 1.00 84.25 312 PRO A CA 1
ATOM 2414 C C . PRO A 1 312 ? -6.865 -4.142 20.968 1.00 84.25 312 PRO A C 1
ATOM 2416 O O . PRO A 1 312 ? -6.500 -4.832 20.015 1.00 84.25 312 PRO A O 1
ATOM 2419 N N . ALA A 1 313 ? -7.425 -4.672 22.058 1.00 74.00 313 ALA A N 1
ATOM 2420 C CA . ALA A 1 313 ? -7.738 -6.093 22.135 1.00 74.00 313 ALA A CA 1
ATOM 2421 C C . ALA A 1 313 ? -8.636 -6.487 20.950 1.00 74.00 313 ALA A C 1
ATOM 2423 O O . ALA A 1 313 ? -9.661 -5.849 20.698 1.00 74.00 313 ALA A O 1
ATOM 2424 N N . THR A 1 314 ? -8.241 -7.527 20.214 1.00 58.00 314 THR A N 1
ATOM 2425 C CA . THR A 1 314 ? -9.037 -8.061 19.108 1.00 58.00 314 THR A CA 1
ATOM 2426 C C . THR A 1 314 ? -10.380 -8.539 19.649 1.00 58.00 314 THR A C 1
ATOM 2428 O O . THR A 1 314 ? -10.420 -9.324 20.599 1.00 58.00 314 THR A O 1
ATOM 2431 N N . ARG A 1 315 ? -11.480 -8.083 19.045 1.00 53.97 315 ARG A N 1
ATOM 2432 C CA . ARG A 1 315 ? -12.821 -8.612 19.325 1.00 53.97 315 ARG A CA 1
ATOM 2433 C C . ARG A 1 315 ? -12.814 -10.134 19.077 1.00 53.97 315 ARG A C 1
ATOM 2435 O O . ARG A 1 315 ? -12.143 -10.560 18.133 1.00 53.97 315 ARG A O 1
ATOM 2442 N N . PRO A 1 316 ? -13.503 -10.961 19.886 1.00 44.31 316 PRO A N 1
ATOM 2443 C CA . PRO A 1 316 ? -13.616 -12.391 19.612 1.00 44.31 316 PRO A CA 1
ATOM 2444 C C . PRO A 1 316 ? -14.144 -12.611 18.191 1.00 44.31 316 PRO A C 1
ATOM 2446 O O . PRO A 1 316 ? -15.103 -11.955 17.788 1.00 44.31 316 PRO A O 1
ATOM 2449 N N . ALA A 1 317 ? -13.528 -13.528 17.441 1.00 45.88 317 ALA A N 1
ATOM 2450 C CA . ALA A 1 317 ? -13.864 -13.818 16.041 1.00 45.88 317 ALA A CA 1
ATOM 2451 C C . ALA A 1 317 ? -15.332 -14.254 15.820 1.00 45.88 317 ALA A C 1
ATOM 2453 O O . ALA A 1 317 ? -15.807 -14.274 14.686 1.00 45.88 317 ALA A O 1
ATOM 2454 N N . ASP A 1 318 ? -16.045 -14.569 16.904 1.00 38.41 318 ASP A N 1
ATOM 2455 C CA . ASP A 1 318 ? -17.384 -15.153 16.905 1.00 38.41 318 ASP A CA 1
ATOM 2456 C C . ASP A 1 318 ? -18.508 -14.104 16.978 1.00 38.41 318 ASP A C 1
ATOM 2458 O O . ASP A 1 318 ? -19.679 -14.433 16.770 1.00 38.41 318 ASP A O 1
ATOM 2462 N N . GLU A 1 319 ? -18.187 -12.830 17.237 1.00 41.22 319 GLU A N 1
ATOM 2463 C CA . GLU A 1 319 ? -19.167 -11.746 17.138 1.00 41.22 319 GLU A CA 1
ATOM 2464 C C . GLU A 1 319 ? -19.320 -11.372 15.660 1.00 41.22 319 GLU A C 1
ATOM 2466 O O . GLU A 1 319 ? -18.638 -10.486 15.142 1.00 41.22 319 GLU A O 1
ATOM 2471 N N . LYS A 1 320 ? -20.188 -12.111 14.955 1.00 37.44 320 LYS A N 1
ATOM 2472 C CA . LYS A 1 320 ? -20.586 -11.787 13.582 1.00 37.44 320 LYS A CA 1
ATOM 2473 C C . LYS A 1 320 ? -20.981 -10.310 13.526 1.00 37.44 320 LYS A C 1
ATOM 2475 O O . LYS A 1 320 ? -21.996 -9.920 14.102 1.00 37.44 320 LYS A O 1
ATOM 2480 N N . LEU A 1 321 ? -20.195 -9.502 12.812 1.00 46.91 321 LEU A N 1
ATOM 2481 C CA . LEU A 1 321 ? -20.643 -8.188 12.357 1.00 46.91 321 LEU A CA 1
ATOM 2482 C C . LEU A 1 321 ? -21.956 -8.419 11.598 1.00 46.91 321 LEU A C 1
ATOM 2484 O O . LEU A 1 321 ? -21.991 -9.335 10.769 1.00 46.91 321 LEU A O 1
ATOM 2488 N N . PRO A 1 322 ? -23.037 -7.681 11.899 1.00 38.41 322 PRO A N 1
ATOM 2489 C CA . PRO A 1 322 ? -24.328 -7.939 11.287 1.00 38.41 322 PRO A CA 1
ATOM 2490 C C . PRO A 1 322 ? -24.209 -7.747 9.773 1.00 38.41 322 PRO A C 1
ATOM 2492 O O . PRO A 1 322 ? -24.165 -6.630 9.264 1.00 38.41 322 PRO A O 1
ATOM 2495 N N . LEU A 1 323 ? -24.135 -8.863 9.048 1.00 42.38 323 LEU A N 1
ATOM 2496 C CA . LEU A 1 323 ? -24.564 -8.911 7.663 1.00 42.38 323 LEU A CA 1
ATOM 2497 C C . LEU A 1 323 ? -26.068 -8.670 7.714 1.00 42.38 323 LEU A C 1
ATOM 2499 O O . LEU A 1 323 ? -26.764 -9.362 8.458 1.00 42.38 323 LEU A O 1
ATOM 2503 N N . ALA A 1 324 ? -26.531 -7.646 6.997 1.00 45.22 324 ALA A N 1
ATOM 2504 C CA . ALA A 1 324 ? -27.943 -7.311 6.893 1.00 45.22 324 ALA A CA 1
ATOM 2505 C C . ALA A 1 324 ? -28.749 -8.595 6.644 1.00 45.22 324 ALA A C 1
ATOM 2507 O O . ALA A 1 324 ? -28.493 -9.299 5.666 1.00 45.22 324 ALA A O 1
ATOM 2508 N N . GLU A 1 325 ? -29.657 -8.923 7.566 1.00 38.66 325 GLU A N 1
ATOM 2509 C CA . GLU A 1 325 ? -30.574 -10.048 7.410 1.00 38.66 325 GLU A CA 1
ATOM 2510 C C . GLU A 1 325 ? -31.298 -9.902 6.068 1.00 38.66 325 GLU A C 1
ATOM 2512 O O . GLU A 1 325 ? -31.802 -8.824 5.737 1.00 38.66 325 GLU A O 1
ATOM 2517 N N . GLU A 1 326 ? -31.310 -10.976 5.275 1.00 38.44 326 GLU A N 1
ATOM 2518 C CA . GLU A 1 326 ? -32.074 -11.028 4.034 1.00 38.44 326 GLU A CA 1
ATOM 2519 C C . GLU A 1 326 ? -33.532 -10.679 4.346 1.00 38.44 326 GLU A C 1
ATOM 2521 O O . GLU A 1 326 ? -34.209 -11.379 5.102 1.00 38.44 326 GLU A O 1
ATOM 2526 N N . ALA A 1 327 ? -34.012 -9.570 3.779 1.00 35.59 327 ALA A N 1
ATOM 2527 C CA . ALA A 1 327 ? -35.398 -9.163 3.932 1.00 35.59 327 ALA A CA 1
ATOM 2528 C C . ALA A 1 327 ? -36.325 -10.301 3.456 1.00 35.59 327 ALA A C 1
ATOM 2530 O O . ALA A 1 327 ? -36.075 -10.898 2.400 1.00 35.59 327 ALA A O 1
ATOM 2531 N N . PRO A 1 328 ? -37.398 -10.618 4.201 1.00 33.25 328 PRO A N 1
ATOM 2532 C CA . PRO A 1 328 ? -38.288 -11.710 3.846 1.00 33.25 328 PRO A CA 1
ATOM 2533 C C . PRO A 1 328 ? -38.951 -11.411 2.500 1.00 33.25 328 PRO A C 1
ATOM 2535 O O . PRO A 1 328 ? -39.529 -10.342 2.298 1.00 33.25 328 PRO A O 1
ATOM 2538 N N . LYS A 1 329 ? -38.866 -12.370 1.570 1.00 37.12 329 LYS A N 1
ATOM 2539 C CA . LYS A 1 329 ? -39.564 -12.318 0.281 1.00 37.12 329 LYS A CA 1
ATOM 2540 C C . LYS A 1 329 ? -41.062 -12.156 0.540 1.00 37.12 329 LYS A C 1
ATOM 2542 O O . LYS A 1 329 ? -41.713 -13.105 0.968 1.00 37.12 329 L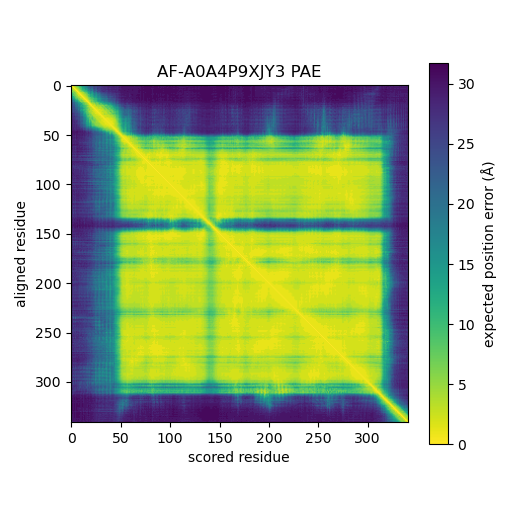YS A O 1
ATOM 2547 N N . GLN A 1 330 ? -41.603 -10.970 0.274 1.00 34.81 330 GLN A N 1
ATOM 2548 C CA . GLN A 1 330 ? -43.047 -10.784 0.209 1.00 34.81 330 GLN A CA 1
ATOM 2549 C C . GLN A 1 330 ? -43.574 -11.515 -1.028 1.00 34.81 330 GLN A C 1
ATOM 2551 O O . GLN A 1 330 ? -43.158 -11.246 -2.157 1.00 34.81 330 GLN A O 1
ATOM 2556 N N . SER A 1 331 ? -44.459 -12.480 -0.793 1.00 36.12 331 SER A N 1
ATOM 2557 C CA . SER A 1 331 ? -45.294 -13.094 -1.816 1.00 36.12 331 SER A CA 1
ATOM 2558 C C . SER A 1 331 ? -46.237 -12.039 -2.383 1.00 36.12 331 SER A C 1
ATOM 2560 O O . SER A 1 331 ? -46.960 -11.372 -1.646 1.00 36.12 331 SER A O 1
ATOM 2562 N N . VAL A 1 332 ? -46.203 -11.868 -3.700 1.00 36.62 332 VAL A N 1
ATOM 2563 C CA . VAL A 1 332 ? -47.170 -11.040 -4.415 1.00 36.62 332 VAL A CA 1
ATOM 2564 C C . VAL A 1 332 ? -48.429 -11.880 -4.591 1.00 36.62 332 VAL A C 1
ATOM 2566 O O . VAL A 1 332 ? -48.495 -12.703 -5.502 1.00 36.62 332 VAL A O 1
ATOM 2569 N N . ASP A 1 333 ? -49.405 -11.691 -3.708 1.00 35.28 333 ASP A N 1
ATOM 2570 C CA . ASP A 1 333 ? -50.772 -12.135 -3.958 1.00 35.28 333 ASP A CA 1
ATOM 2571 C C . ASP A 1 333 ? -51.445 -11.084 -4.848 1.00 35.28 333 ASP A C 1
ATOM 2573 O O . ASP A 1 333 ? -51.635 -9.929 -4.464 1.00 35.28 333 ASP A O 1
ATOM 2577 N N . ALA A 1 334 ? -51.727 -11.472 -6.090 1.00 35.84 334 ALA A N 1
ATOM 2578 C CA . ALA A 1 334 ? -52.468 -10.663 -7.042 1.00 35.84 334 ALA A CA 1
ATOM 2579 C C . ALA A 1 334 ? -53.970 -10.807 -6.762 1.00 35.84 334 ALA A C 1
ATOM 2581 O O . ALA A 1 334 ? -54.599 -11.762 -7.216 1.00 35.84 334 ALA A O 1
ATOM 2582 N N . GLU A 1 335 ? -54.550 -9.855 -6.033 1.00 37.03 335 GLU A N 1
ATOM 2583 C CA . GLU A 1 335 ? -55.998 -9.652 -6.027 1.00 37.03 335 GLU A CA 1
ATOM 2584 C C . GLU A 1 335 ? -56.407 -8.864 -7.278 1.00 37.03 335 GLU A C 1
ATOM 2586 O O . GLU A 1 335 ? -56.094 -7.689 -7.463 1.00 37.03 335 GLU A O 1
ATOM 2591 N N . THR A 1 336 ? -57.094 -9.566 -8.174 1.00 42.72 336 THR A N 1
ATOM 2592 C CA . THR A 1 336 ? -57.928 -9.011 -9.240 1.00 42.72 336 THR A CA 1
ATOM 2593 C C . THR A 1 336 ? -59.075 -8.205 -8.643 1.00 42.72 336 THR A C 1
ATOM 2595 O O . THR A 1 336 ? -59.957 -8.789 -8.015 1.00 42.72 336 THR A O 1
ATOM 2598 N N . GLU A 1 337 ? -59.132 -6.905 -8.929 1.00 38.03 337 GLU A N 1
ATOM 2599 C CA . GLU A 1 337 ? -60.341 -6.105 -8.737 1.00 38.03 337 GLU A CA 1
ATOM 2600 C C . GLU A 1 337 ? -60.888 -5.674 -10.105 1.00 38.03 337 GLU A C 1
ATOM 2602 O O . GLU A 1 337 ? -60.275 -4.915 -10.857 1.00 38.03 337 GLU A O 1
ATOM 2607 N N . HIS A 1 338 ? -62.040 -6.250 -10.448 1.00 42.41 338 HIS A N 1
ATOM 2608 C CA . HIS A 1 338 ? -62.908 -5.812 -11.530 1.00 42.41 338 HIS A CA 1
ATOM 2609 C C . HIS A 1 338 ? -63.489 -4.436 -11.189 1.00 42.41 338 HIS A C 1
ATOM 2611 O O . HIS A 1 338 ? -63.978 -4.229 -10.082 1.00 42.41 338 HIS A O 1
ATOM 2617 N N . THR A 1 339 ? -63.544 -3.527 -12.160 1.00 41.66 339 THR A N 1
ATOM 2618 C CA . THR A 1 339 ? -64.434 -2.364 -12.079 1.00 41.66 339 THR A CA 1
ATOM 2619 C C . THR A 1 339 ? -65.236 -2.266 -13.371 1.00 41.66 339 THR A C 1
ATOM 2621 O O . THR A 1 339 ? -64.707 -1.930 -14.428 1.00 41.66 339 THR A O 1
ATOM 2624 N N . GLU A 1 340 ? -66.515 -2.628 -13.278 1.00 42.19 340 GLU A N 1
ATOM 2625 C CA . GLU A 1 340 ? -67.562 -2.218 -14.211 1.00 42.19 340 GLU A CA 1
ATOM 2626 C C . GLU A 1 340 ? -67.990 -0.785 -13.864 1.00 42.19 340 GLU A C 1
ATOM 2628 O O . GLU A 1 340 ? -68.402 -0.533 -12.729 1.00 42.19 340 GLU A O 1
ATOM 2633 N N . LEU A 1 341 ? -67.870 0.136 -14.826 1.00 38.22 341 LEU A N 1
ATOM 2634 C CA . LEU A 1 341 ? -68.941 0.978 -15.399 1.00 38.22 341 LEU A CA 1
ATOM 2635 C C . LEU A 1 341 ? -68.357 2.062 -16.312 1.00 38.22 341 LEU A C 1
ATOM 2637 O O . LEU A 1 341 ? -67.464 2.812 -15.859 1.00 38.22 341 LEU A O 1
#

InterPro domains:
  IPR000028 Chloroperoxidase [PF01328] (70-280)
  IPR000028 Chloroperoxidase [PS51405] (67-294)
  IPR036851 Chloroperoxidase-like superfamily [G3DSA:1.10.489.10] (59-336)
  IPR036851 Chloroperoxidase-like superfamily [SSF47571] (66-175)

Solvent-accessible surface area (backbone a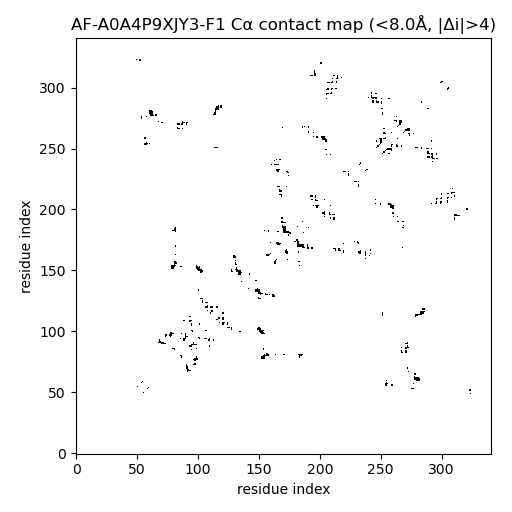toms only — not comparable to full-atom values): 19425 Å² total; per-residue (Å²): 138,84,83,82,81,81,89,72,81,79,82,78,80,76,80,77,79,66,65,81,66,53,54,60,54,54,50,48,54,49,49,52,50,49,51,52,48,52,52,58,74,68,49,74,81,77,82,74,62,92,66,55,70,54,44,69,53,42,43,84,55,39,40,90,84,65,76,77,60,69,83,46,84,69,58,95,84,35,38,52,28,53,46,37,66,62,37,19,36,14,26,31,60,52,36,55,52,54,21,52,74,44,32,48,67,50,48,32,51,35,42,38,66,55,18,37,27,70,70,42,26,54,58,59,35,57,51,44,72,71,55,33,43,55,71,55,75,87,43,90,75,67,66,76,87,53,82,86,53,48,20,31,37,35,40,40,49,46,46,78,66,78,70,30,51,43,48,41,72,38,26,44,50,75,45,62,93,85,35,86,52,44,40,28,40,68,30,67,70,38,44,52,47,48,49,29,43,33,48,100,86,36,38,29,38,50,55,34,51,14,24,46,44,43,33,34,42,51,49,48,54,52,55,30,61,75,71,66,51,84,74,71,54,77,51,73,68,42,47,54,49,56,22,41,51,50,17,43,45,16,48,59,73,22,24,91,50,23,24,40,45,63,47,49,47,21,28,58,75,64,29,34,81,35,96,80,63,46,36,36,61,68,52,48,40,57,66,59,39,52,52,40,15,51,48,32,58,54,38,29,73,38,89,80,22,53,77,43,85,69,69,53,81,69,74,67,90,80,68,71,73,84,70,79,75,80,75,79,84,78,80,84,78,83,79,86,78,87,80,92,132

Organism: NCBI:txid78915

Sequence (341 aa):
MKLAINDAPPPTPKPAPDSAFWLPMVLVLSALGFASYQLFQAMPPVNEGPVDPVVARYGENRLSNWNPMPFVAPDTSASRSPCPMLNTLANHGYLPHDGRNIDRTMLMSALGQAGLTHFLNSKLANAIKLVGRPRDADDANAQDGKPVEYVFDLEDLGKHGPIEHDVSLTRSDYRPEEGPQRHIRANETLIDQLKAFADKDGFLDVAAVARARNLRQRQSQTEAAAVKDSSFGFGLRAQVTAHAECAALLEVIGRNGRVHVDAIEAFMRKERFAEDWAPPKYLIGLQTVMSTTARCALYRYTPGNWRVTEAPATRPADEKLPLAEEAPKQSVDAETEHTEL

Foldseek 3Di:
DDDDDDDDPDDDDDDDPDPVVVVVVVVVVVVVVVVVVVVVVPDDPPPPDDDDVLCVWANPQFDPPDDFQDFADADPQAFAFLFLLLQQLLRRPLAVVSQWFDWLVSQLSSVVQLQADSVVSNVVRVLLVLQWDFPPNVDPPPVPPDDGTTTGGNHSNVPEDSQQAALAQFAHGDDVVVPRCRRTDGDPVSLLLLQLLADPLQKDFLLSVLLSSLQSVVVLVVVCVVVVPPSHDCDPNNLLSRLLVLLCQCPRLTNDRMHGSQSSCCRRPVSHRRPSDGRGPNGDYPVSSVVSSVSSNVSNPDPPSNPRNGRHPRDPPPPPNDPDPDDDDDDDDDDDDDDDD

Radius of gyration: 26.21 Å; Cα contacts (8 Å, |Δi|>4): 457; chains: 1; bounding box: 114×68×54 Å

pLDDT: mean 83.39, std 19.25, range [33.16, 98.75]

Secondary structure (DSSP, 8-state):
-PPPP--PPPPPPPPPPPHHHHHHHHHHHHHHHHHHHHHHHHSPP-------HHHHHHTT-S-TT--PPPP-PPPTT----S-HHHHHHHHTTSS-TT--SEEHHHHHHHHHHTTB-HHHHHHHHHGGGGT-EETTTT-TTTTSSSPPPEEE-GGGGGSBTTTB-SS-SSB----TTT-TTTTTSB-HHHHH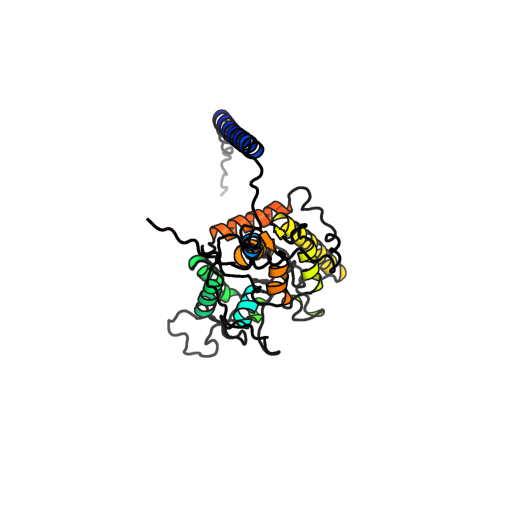HHHTT--TTSEEEHHHHHHHHHHHHHHHHHHHHHHT-SS----HHHHHHHHHHHHHIIIIISBTTEEEHHHHIIIIIS-S--TT----SSPBPHHHHHHHHHHHHHGGGSTTTTT--SPPPPPPTTS-----PPPP-------------

Nearest PDB structures (foldseek):
  8iag-assembly1_B  TM=8.790E-01  e=2.162E-14  Daldinia caldariorum
  7znv-assembly1_A  TM=8.846E-01  e=3.524E-14  Marasmius rotula
  7o1z-assembly1_A  TM=8.541E-01  e=2.687E-14  Hypoxylon sp. EC38
  5fuj-assembly1_A  TM=8.343E-01  e=2.048E-14  Marasmius rotula
  8rnk-assembly1_A  TM=8.671E-01  e=7.534E-14  Marasmius wettsteinii

=== Feature glossary ===
Key to the feature types in this record:

Secondary structure (8-state, DSSP). Secondary structure is the local, repeating backbone conformation. DSSP classifies it into eight states by reading the hydrogen-bond network: three helix types (H, G, I), two β types (E, B), two non-regular types (T, S), and unstructured coil (-).

Backbone torsions (φ/ψ). Backbone dihedral angles. Every residue except chain termini has a φ (preceding-C → N → Cα → C) and a ψ (N → Cα → C → next-N). They are reported in degrees following the IUPAC sign convention. Secondary structure is essentially a statement about which (φ, ψ) basin each residue occupies.

Predicted aligned error. Predicted Aligned Error (PAE) is an AlphaFold confidence matrix: entry (i, j) is the expected error in the position of residue j, in ångströms, when the prediction is superimposed on the true structure at residue i. Low PAE within a block of residues means that block is internally rigid and well-predicted; high PAE between two blocks means their relative placement is uncertain even if each block individually is confident.

B-factor. B-factor (Debye–Waller factor) reflects atomic displacement in the crystal lattice. It is an experimental observable (units Å²), not a prediction; low values mean the atom is pinned down, high values mean it moves or is heterogeneous across the crystal.

Secondary structure (3-state, P-SEA). Three-state secondary structure (P-SEA) collapses the eight DSSP classes into helix (a), strand (b), and coil (c). P-SEA assigns these from Cα geometry alone — distances and angles — without requiring backbone oxygens, so it works on any Cα trace.

Sequence. Primary structure: the covalent order of the twenty standard amino acids along the backbone. Two proteins with the same sequence will (almost always) fold to the same structure; two with 30% identity often share a fold but not the details.

pLDDT. pLDDT is the predicted lDDT-Cα score: AlphaFold's confidence that the local environment of each residue (all inter-atomic distances within 15 Å) is correctly placed. It is a per-residue number between 0 and 100, with higher meaning more reliable.

InterPro / GO / CATH / organism. Functional annotations link the protein to curated databases. InterPro entries identify conserved domains and families by matching the sequence against member-database signatures (Pfam, PROSITE, CDD, …). Gene Ontology (GO) terms describe molecular function, biological process, and cellular component in a controlled vocabulary. CATH places the structure in a hierarchical fold classification (Class/Architecture/Topology/Homologous-superfamily). The organism is the source species.

Contact-map, Ramachandran, and PAE plots. Three diagnostic plots accompany the record. The Cα contact map visualizes the tertiary structure as a 2D adjacency matrix (8 Å cutoff, sequence-local contacts suppressed). The Ramachandran plot shows the distribution of backbone (φ, ψ) torsions, with points in the α and β basins reflecting secondary structure content. The PAE plot shows AlphaFold's inter-residue confidence as a color matrix.

mmCIF coordinates. The mmCIF table is the protein's shape written out atom by atom. For each backbone N, Cα, C, and carbonyl O, it records an (x, y, z) coordinate triple in Å plus the residue type, chain letter, and residue number.

Radius of gyration, Cα contacts, bounding box. Three whole-structure scalars: the radius of gyration (RMS distance of Cα from centroid, in Å), the count of Cα–Cα contacts (pairs closer than 8 Å and separated by more than four residues in sequence — i.e. tertiary, not local, contacts), and the bounding-box dimensions. Together they distinguish compact globular folds from extended fibres or disordered chains.

Foldseek 3Di. The Foldseek 3Di string encodes local tertiary geometry as a 20-letter alphabet — one character per residue — derived from the relative positions o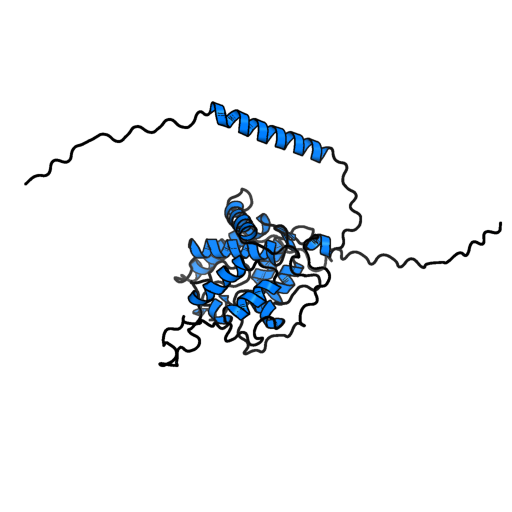f nearby Cα atoms. Unlike the amino-acid sequence, 3Di is a direct function of the 3D structure, so two proteins with the s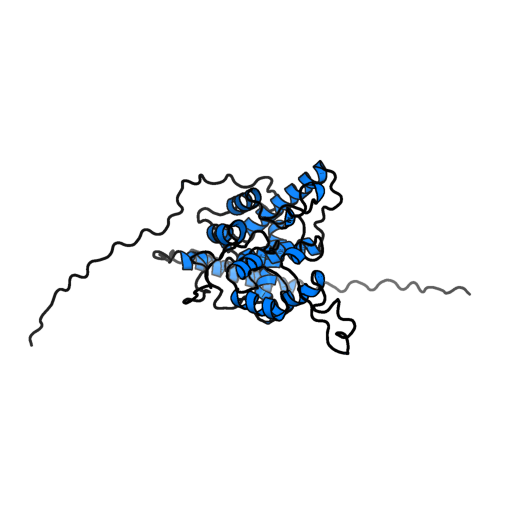ame fold have similar 3Di strings even at low sequence identity.

Rendered structure images. Six rendered views show the 3D structure from the faces of a cube — i.e. along ±x, ±y, ±z. Rendering representation is drawn randomly per protein from cartoon (secondary-structure ribbons), sticks (backbone bonds), or molecular surface; coloring is either N→C rainbow (blue at the N-terminus through red at the C-terminus) or one color per chain.

Nearest PDB structures. The Foldseek neighbor list gives the closest experimentally determined structures in the PDB, ranked by structural alignment. TM-score near 1 means near-identical fold; near 0.3 means only rough topology match. This is how one finds what a novel AlphaFold prediction most resembles in the solved-structure universe.

Solvent-accessible surface area. SASA measures how much of the protein is reachable by solvent. It is computed by rolling a water-sized probe over the atomic surface and summing the exposed area (Å²). Per-residue SASA distinguishes core (buried, low SASA) from surface (exposed, high SASA) residues; total SASA is a whole-molecule size measure.